Protein AF-A0A5N9B192-F1 (afdb_monomer_lite)

Sequence (265 aa):
MRIVSECTALTPTMVFISAVIAFPSSRLAKLKGILLGIVGLNIINLIRVVSLYYIGTHMPNQMEFAHIVMWQTLMILIAIGLWSLWASSKINLIIRPFLSSQIVLVLIWATIGFALWYLFANTYTLFIGRLAWEYFPNNVILSVTEHHFIIVLKNAINNSQSPPMQLLIHNFGFGLVITSAIILCTNKDSWKLRFISLCCVWLFLFFIQTGLLITAAHTYKSAMTEAKITLGFTIFIKSLHFIVTVLPIMLSALWLIAPFQRRQS

Structure (mmCIF, N/CA/C/O backbone):
data_AF-A0A5N9B192-F1
#
_entry.id   AF-A0A5N9B192-F1
#
loop_
_atom_site.group_PDB
_atom_site.id
_atom_site.type_symbol
_atom_site.label_atom_id
_atom_site.label_alt_id
_atom_site.label_comp_id
_atom_site.label_asym_id
_atom_site.label_entity_id
_atom_site.label_seq_id
_atom_site.pdbx_PDB_ins_code
_atom_site.Cartn_x
_atom_site.Cartn_y
_atom_site.Cartn_z
_atom_site.occupancy
_atom_site.B_iso_or_equiv
_atom_site.auth_seq_id
_atom_site.auth_comp_id
_atom_site.auth_asym_id
_atom_site.auth_atom_id
_atom_site.pdbx_PDB_model_num
ATOM 1 N N . MET A 1 1 ? -1.863 -14.141 -18.244 1.00 39.22 1 MET A N 1
ATOM 2 C CA . MET A 1 1 ? -2.062 -13.654 -16.862 1.00 39.22 1 MET A CA 1
ATOM 3 C C . MET A 1 1 ? -0.908 -14.145 -15.999 1.00 39.22 1 MET A C 1
ATOM 5 O O . MET A 1 1 ? -0.723 -15.350 -15.897 1.00 39.22 1 MET A O 1
ATOM 9 N N . ARG A 1 2 ? -0.082 -13.242 -15.454 1.00 38.94 2 ARG A N 1
ATOM 10 C CA . ARG A 1 2 ? 0.943 -13.593 -14.456 1.00 38.94 2 ARG A CA 1
ATOM 11 C C . ARG A 1 2 ? 0.365 -13.316 -13.070 1.00 38.94 2 ARG A C 1
ATOM 13 O O . ARG A 1 2 ? -0.104 -12.210 -12.827 1.00 38.94 2 ARG A O 1
ATOM 20 N N . ILE A 1 3 ? 0.388 -14.310 -12.186 1.00 46.62 3 ILE A N 1
ATOM 21 C CA . ILE A 1 3 ? 0.057 -14.114 -10.771 1.00 46.62 3 ILE A CA 1
ATOM 22 C C . ILE A 1 3 ? 1.292 -13.483 -10.127 1.00 46.62 3 ILE A C 1
ATOM 24 O O . ILE A 1 3 ? 2.302 -14.152 -9.916 1.00 46.62 3 ILE A O 1
ATOM 28 N N . VAL A 1 4 ? 1.239 -12.174 -9.899 1.00 52.56 4 VAL A N 1
ATOM 29 C CA . VAL A 1 4 ? 2.267 -11.437 -9.156 1.00 52.56 4 VAL A CA 1
ATOM 30 C C . VAL A 1 4 ? 2.088 -11.662 -7.653 1.00 52.56 4 VAL A C 1
ATOM 32 O O . VAL A 1 4 ? 0.987 -11.934 -7.174 1.00 52.56 4 VAL A O 1
ATOM 35 N N . SER A 1 5 ? 3.177 -11.548 -6.891 1.00 49.78 5 SER A N 1
ATOM 36 C CA . SER A 1 5 ? 3.221 -11.805 -5.441 1.00 49.78 5 SER A CA 1
ATOM 37 C C . SER A 1 5 ? 2.198 -11.002 -4.624 1.00 49.78 5 SER A C 1
ATOM 39 O O . SER A 1 5 ? 1.810 -11.423 -3.535 1.00 49.78 5 SER A O 1
ATOM 41 N N . GLU A 1 6 ? 1.706 -9.886 -5.159 1.00 50.88 6 GLU A N 1
ATOM 42 C CA . GLU A 1 6 ? 0.736 -8.988 -4.514 1.00 50.88 6 GLU A CA 1
ATOM 43 C C . GLU A 1 6 ? -0.717 -9.515 -4.521 1.00 50.88 6 GLU A C 1
ATOM 45 O O . GLU A 1 6 ? -1.611 -8.975 -3.863 1.00 50.88 6 GLU A O 1
ATOM 50 N N . CYS A 1 7 ? -0.967 -10.634 -5.206 1.00 57.12 7 CYS A N 1
ATOM 51 C CA . CYS A 1 7 ? -2.225 -11.377 -5.111 1.00 57.12 7 CYS A CA 1
ATOM 52 C C . CYS A 1 7 ? -2.284 -12.304 -3.881 1.00 57.12 7 CYS A C 1
ATOM 54 O O . CYS A 1 7 ? -3.282 -12.999 -3.684 1.00 57.12 7 CYS A O 1
ATOM 56 N N . THR A 1 8 ? -1.231 -12.353 -3.056 1.00 67.81 8 THR A N 1
ATOM 57 C CA . THR A 1 8 ? -1.216 -13.157 -1.827 1.00 67.81 8 THR A CA 1
ATOM 58 C C . THR A 1 8 ? -1.866 -12.410 -0.661 1.00 67.81 8 THR A C 1
ATOM 60 O O . THR A 1 8 ? -1.663 -11.213 -0.469 1.00 67.81 8 THR A O 1
ATOM 63 N N . ALA A 1 9 ? -2.611 -13.130 0.183 1.00 68.94 9 ALA A N 1
ATOM 64 C CA . ALA A 1 9 ? -3.211 -12.578 1.402 1.00 68.94 9 ALA A CA 1
ATOM 65 C C . ALA A 1 9 ? -2.181 -12.284 2.513 1.00 68.94 9 ALA A C 1
ATOM 67 O O . ALA A 1 9 ? -2.562 -11.984 3.645 1.00 68.94 9 ALA A O 1
ATOM 68 N N . LEU A 1 10 ? -0.881 -12.406 2.233 1.00 73.31 10 LEU A N 1
ATOM 69 C CA . LEU A 1 10 ? 0.170 -12.418 3.245 1.00 73.31 10 LEU A CA 1
ATOM 70 C C . LEU A 1 10 ? 0.269 -11.076 3.978 1.00 73.31 10 LEU A C 1
ATOM 72 O O . LEU A 1 10 ? 0.164 -11.034 5.202 1.00 73.31 10 LEU A O 1
ATOM 76 N N . THR A 1 11 ? 0.398 -9.981 3.227 1.00 69.38 11 THR A N 1
ATOM 77 C CA . THR A 1 11 ? 0.492 -8.619 3.769 1.00 69.38 11 THR A CA 1
ATOM 78 C C . THR A 1 11 ? -0.707 -8.253 4.655 1.00 69.38 11 THR A C 1
ATOM 80 O O . THR A 1 11 ? -0.483 -7.901 5.816 1.00 69.38 11 THR A O 1
ATOM 83 N N . PRO A 1 12 ? -1.978 -8.377 4.203 1.00 69.75 12 PRO A N 1
ATOM 84 C CA . PRO A 1 12 ? -3.119 -8.062 5.065 1.00 69.75 12 PRO A CA 1
ATOM 85 C C . PRO A 1 12 ? -3.210 -8.992 6.283 1.00 69.75 12 PRO A C 1
ATOM 87 O O . PRO A 1 12 ? -3.562 -8.536 7.369 1.00 69.75 12 PRO A O 1
ATOM 90 N N . THR A 1 13 ? -2.819 -10.263 6.149 1.00 79.06 13 THR A N 1
ATOM 91 C CA . THR A 1 13 ? -2.794 -11.209 7.275 1.00 79.06 13 THR A CA 1
ATOM 92 C C . THR A 1 13 ? -1.756 -10.815 8.330 1.00 79.06 13 THR A C 1
ATOM 94 O O . THR A 1 13 ? -2.060 -10.833 9.520 1.00 79.06 13 THR A O 1
ATOM 97 N N . MET A 1 14 ? -0.548 -10.398 7.934 1.00 78.94 14 MET A N 1
ATOM 98 C CA . MET A 1 14 ? 0.492 -9.940 8.871 1.00 78.94 14 MET A CA 1
ATOM 99 C C . MET A 1 14 ? 0.077 -8.684 9.643 1.00 78.94 14 MET A C 1
ATOM 101 O O . MET A 1 14 ? 0.301 -8.593 10.854 1.00 78.94 14 MET A O 1
ATOM 105 N N . VAL A 1 15 ? -0.555 -7.726 8.958 1.00 73.62 15 VAL A N 1
ATOM 106 C CA . VAL A 1 15 ? -1.084 -6.510 9.594 1.00 73.62 15 VAL A CA 1
ATOM 107 C C . VAL A 1 15 ? -2.189 -6.870 10.589 1.00 73.62 15 VAL A C 1
ATOM 109 O O . VAL A 1 15 ? -2.175 -6.393 11.723 1.00 73.62 15 VAL A O 1
ATOM 112 N N . PHE A 1 16 ? -3.099 -7.770 10.210 1.00 78.31 16 PHE A N 1
ATOM 113 C CA . PHE A 1 16 ? -4.158 -8.256 11.093 1.00 78.31 16 PHE A CA 1
ATOM 114 C C . PHE A 1 16 ? -3.599 -8.939 12.348 1.00 78.31 16 PHE A C 1
ATOM 116 O O . PHE A 1 16 ? -4.016 -8.631 13.464 1.00 78.31 16 PHE A O 1
ATOM 123 N N . ILE A 1 17 ? -2.621 -9.835 12.184 1.00 80.38 17 ILE A N 1
ATOM 124 C CA . ILE A 1 17 ? -1.967 -10.524 13.304 1.00 80.38 17 ILE A CA 1
ATOM 125 C C . ILE A 1 17 ? -1.308 -9.507 14.241 1.00 80.38 17 ILE A C 1
ATOM 127 O O . ILE A 1 17 ? -1.493 -9.590 15.455 1.00 80.38 17 ILE A O 1
ATOM 131 N N . SER A 1 18 ? -0.605 -8.513 13.692 1.00 76.12 18 SER A N 1
ATOM 132 C CA . SER A 1 18 ? -0.008 -7.425 14.478 1.00 76.12 18 SER A CA 1
ATOM 133 C C . SER A 1 18 ? -1.058 -6.676 15.305 1.00 76.12 18 SER A C 1
ATOM 135 O O . SER A 1 18 ? -0.859 -6.455 16.499 1.00 76.12 18 SER A O 1
ATOM 137 N N . ALA A 1 19 ? -2.212 -6.357 14.709 1.00 73.19 19 ALA A N 1
ATOM 138 C CA . ALA A 1 19 ? -3.315 -5.694 15.402 1.00 73.19 19 ALA A CA 1
ATOM 139 C C . ALA A 1 19 ? -3.916 -6.558 16.529 1.00 73.19 19 ALA A C 1
ATOM 141 O O . ALA A 1 19 ? -4.215 -6.049 17.610 1.00 73.19 19 ALA A O 1
ATOM 142 N N . VAL A 1 20 ? -4.063 -7.871 16.320 1.00 78.12 20 VAL A N 1
ATOM 143 C CA . VAL A 1 20 ? -4.528 -8.816 17.355 1.00 78.12 20 VAL A CA 1
ATOM 144 C C . VAL A 1 20 ? -3.526 -8.926 18.508 1.00 78.12 20 VAL A C 1
ATOM 146 O O . VAL A 1 20 ? -3.917 -8.953 19.677 1.00 78.12 20 VAL A O 1
ATOM 149 N N . ILE A 1 21 ? -2.227 -8.971 18.200 1.00 77.62 21 ILE A N 1
ATOM 150 C CA . ILE A 1 21 ? -1.163 -9.045 19.208 1.00 77.62 21 ILE A CA 1
ATOM 151 C C . ILE A 1 21 ? -1.121 -7.767 20.049 1.00 77.62 21 ILE A C 1
ATOM 153 O O . ILE A 1 21 ? -1.000 -7.869 21.273 1.00 77.62 21 ILE A O 1
ATOM 157 N N . ALA A 1 22 ? -1.258 -6.598 19.421 1.00 72.69 22 ALA A N 1
ATOM 158 C CA . ALA A 1 22 ? -1.280 -5.306 20.101 1.00 72.69 22 ALA A CA 1
ATOM 159 C C . ALA A 1 22 ? -2.515 -5.124 21.003 1.00 72.69 22 ALA A C 1
ATOM 161 O O . ALA A 1 22 ? -2.439 -4.428 22.015 1.00 72.69 22 ALA A O 1
ATOM 162 N N . PHE A 1 23 ? -3.643 -5.767 20.681 1.00 69.69 23 PHE A N 1
ATOM 163 C CA . PHE A 1 23 ? -4.874 -5.618 21.453 1.00 69.69 23 PHE A CA 1
ATOM 164 C C . PHE A 1 23 ? -4.768 -6.275 22.848 1.00 69.69 23 PHE A C 1
ATOM 166 O O . PHE A 1 23 ? -4.370 -7.447 22.956 1.00 69.69 23 PHE A O 1
ATOM 173 N N . PRO A 1 24 ? -5.131 -5.568 23.938 1.00 72.12 24 PRO A N 1
ATOM 174 C CA . PRO A 1 24 ? -5.060 -6.097 25.299 1.00 72.12 24 PRO A CA 1
ATOM 175 C C . PRO A 1 24 ? -6.160 -7.147 25.524 1.00 72.12 24 PRO A C 1
ATOM 177 O O . PRO A 1 24 ? -7.295 -6.836 25.867 1.00 72.12 24 PRO A O 1
ATOM 180 N N . SER A 1 25 ? -5.826 -8.417 25.302 1.00 80.81 25 SER A N 1
ATOM 181 C CA . SER A 1 25 ? -6.733 -9.564 25.447 1.00 80.81 25 SER A CA 1
ATOM 182 C C . SER A 1 25 ? -5.983 -10.815 25.915 1.00 80.81 25 SER A C 1
ATOM 184 O O . SER A 1 25 ? -4.748 -10.868 25.889 1.00 80.81 25 SER A O 1
ATOM 186 N N . SER A 1 26 ? -6.721 -11.837 26.359 1.00 85.06 26 SER A N 1
ATOM 187 C CA . SER A 1 26 ? -6.139 -13.102 26.822 1.00 85.06 26 SER A CA 1
ATOM 188 C C . SER A 1 26 ? -5.454 -13.870 25.681 1.00 85.06 26 SER A C 1
ATOM 190 O O . SER A 1 26 ? -5.855 -13.788 24.519 1.00 85.06 26 SER A O 1
ATOM 192 N N . ARG A 1 27 ? -4.423 -14.667 25.998 1.00 84.88 27 ARG A N 1
ATOM 193 C CA . ARG A 1 27 ? -3.648 -15.420 24.986 1.00 84.88 27 ARG A CA 1
ATOM 194 C C . ARG A 1 27 ? -4.518 -16.362 24.141 1.00 84.88 27 ARG A C 1
ATOM 196 O O . ARG A 1 27 ? -4.308 -16.470 22.938 1.00 84.88 27 ARG A O 1
ATOM 203 N N . LEU A 1 28 ? -5.527 -16.991 24.750 1.00 85.44 28 LEU A N 1
ATOM 204 C CA . LEU A 1 28 ? -6.482 -17.856 24.045 1.00 85.44 28 LEU A CA 1
ATOM 205 C C . LEU A 1 28 ? -7.398 -17.067 23.099 1.00 85.44 28 LEU A C 1
ATOM 207 O O . LEU A 1 28 ? -7.679 -17.535 21.996 1.00 85.44 28 LEU A O 1
ATOM 211 N N . ALA A 1 29 ? -7.834 -15.866 23.494 1.00 83.00 29 ALA A N 1
ATOM 212 C CA . ALA A 1 29 ? -8.600 -14.991 22.613 1.00 83.00 29 ALA A CA 1
ATOM 213 C C . ALA A 1 29 ? -7.753 -14.558 21.410 1.00 83.00 29 ALA A C 1
ATOM 215 O O . ALA A 1 29 ? -8.231 -14.645 20.280 1.00 83.00 29 ALA A O 1
ATOM 216 N N . LYS A 1 30 ? -6.482 -14.190 21.629 1.00 83.69 30 LYS A N 1
ATOM 217 C CA . LYS A 1 30 ? -5.539 -13.848 20.549 1.00 83.69 30 LYS A CA 1
ATOM 218 C C . LYS A 1 30 ? -5.352 -14.993 19.562 1.00 83.69 30 LYS A C 1
ATOM 220 O O . LYS A 1 30 ? -5.427 -14.760 18.363 1.00 83.69 30 LYS A O 1
ATOM 225 N N . LEU A 1 31 ? -5.173 -16.226 20.044 1.00 90.00 31 LEU A N 1
ATOM 226 C CA . LEU A 1 31 ? -5.005 -17.386 19.164 1.00 90.00 31 LEU A CA 1
ATOM 227 C C . LEU A 1 31 ? -6.245 -17.622 18.289 1.00 90.00 31 LEU A C 1
ATOM 229 O O . LEU A 1 31 ? -6.113 -17.811 17.083 1.00 90.00 31 LEU A O 1
ATOM 233 N N . LYS A 1 32 ? -7.449 -17.533 18.872 1.00 88.19 32 LYS A N 1
ATOM 234 C CA . LYS A 1 32 ? -8.710 -17.620 18.115 1.00 88.19 32 LYS A CA 1
ATOM 235 C C . LYS A 1 32 ? -8.838 -16.497 17.082 1.00 88.19 32 LYS A C 1
ATOM 237 O O . LYS A 1 32 ? -9.271 -16.757 15.965 1.00 88.19 32 LYS A O 1
ATOM 242 N N . GLY A 1 33 ? -8.432 -15.278 17.437 1.00 86.50 33 GLY A N 1
ATOM 243 C CA . GLY A 1 33 ? -8.442 -14.126 16.533 1.00 86.50 33 GLY A CA 1
ATOM 244 C C . GLY A 1 33 ? -7.487 -14.290 15.365 1.00 86.50 33 GLY A C 1
ATOM 245 O O . GLY A 1 33 ? -7.885 -14.100 14.223 1.00 86.50 33 GLY A O 1
ATOM 246 N N . ILE A 1 34 ? -6.253 -14.716 15.636 1.00 90.50 34 ILE A N 1
ATOM 247 C CA . ILE A 1 34 ? -5.254 -15.014 14.605 1.00 90.50 34 ILE A CA 1
ATOM 248 C C . ILE A 1 34 ? -5.779 -16.090 13.652 1.00 90.50 34 ILE A C 1
ATOM 250 O O . ILE A 1 34 ? -5.724 -15.898 12.440 1.00 90.50 34 ILE A O 1
ATOM 254 N N . LEU A 1 35 ? -6.336 -17.186 14.180 1.00 92.25 35 LEU A N 1
ATOM 255 C CA . LEU A 1 35 ? -6.873 -18.268 13.355 1.00 92.25 35 LEU A CA 1
ATOM 256 C C . LEU A 1 35 ? -8.030 -17.780 12.466 1.00 92.25 35 LEU A C 1
ATOM 258 O O . LEU A 1 35 ? -8.042 -18.047 11.266 1.00 92.25 35 LEU A O 1
ATOM 262 N N . LEU A 1 36 ? -8.963 -17.014 13.042 1.00 89.88 36 LEU A N 1
ATOM 263 C CA . LEU A 1 36 ? -10.087 -16.418 12.318 1.00 89.88 36 LEU A CA 1
ATOM 264 C C . LEU A 1 36 ? -9.609 -15.467 11.214 1.00 89.88 36 LEU A C 1
ATOM 266 O O . LEU A 1 36 ? -10.107 -15.533 10.094 1.00 89.88 36 LEU A O 1
ATOM 270 N N . GLY A 1 37 ? -8.635 -14.608 11.518 1.00 87.44 37 GLY A N 1
ATOM 271 C CA . GLY A 1 37 ? -8.058 -13.664 10.567 1.00 87.44 37 GLY A CA 1
ATOM 272 C C . GLY A 1 37 ? -7.363 -14.363 9.405 1.00 87.44 37 GLY A C 1
ATOM 273 O O . GLY A 1 37 ? -7.636 -14.037 8.255 1.00 87.44 37 GLY A O 1
ATOM 274 N N . ILE A 1 38 ? -6.518 -15.361 9.691 1.00 89.44 38 ILE A N 1
ATOM 275 C CA . ILE A 1 38 ? -5.823 -16.145 8.661 1.00 89.44 38 ILE A CA 1
ATOM 276 C C . ILE A 1 38 ? -6.839 -16.812 7.734 1.00 89.44 38 ILE A C 1
ATOM 278 O O . ILE A 1 38 ? -6.759 -16.642 6.520 1.00 89.44 38 ILE A O 1
ATOM 282 N N . VAL A 1 39 ? -7.807 -17.547 8.284 1.00 92.56 39 VAL A N 1
ATOM 283 C CA . VAL A 1 39 ? -8.786 -18.282 7.472 1.00 92.56 39 VAL A CA 1
ATOM 284 C C . VAL A 1 39 ? -9.684 -17.315 6.697 1.00 92.56 39 VAL A C 1
ATOM 286 O O . VAL A 1 39 ? -9.808 -17.433 5.479 1.00 92.56 39 VAL A O 1
ATOM 289 N N . GLY A 1 40 ? -10.257 -16.319 7.375 1.00 91.25 40 GLY A N 1
ATOM 290 C CA . GLY A 1 40 ? -11.176 -15.357 6.771 1.00 91.25 40 GLY A CA 1
ATOM 291 C C . GLY A 1 40 ? -10.530 -14.546 5.649 1.00 91.25 40 GLY A C 1
ATOM 292 O O . GLY A 1 40 ? -11.077 -14.472 4.550 1.00 91.25 40 GLY A O 1
ATOM 293 N N . LEU A 1 41 ? -9.337 -13.989 5.878 1.00 88.88 41 LEU A N 1
ATOM 294 C CA . LEU A 1 41 ? -8.647 -13.185 4.866 1.00 88.88 41 LEU A CA 1
ATOM 295 C C . LEU A 1 41 ? -8.184 -14.020 3.670 1.00 88.88 41 LEU A C 1
ATOM 297 O O . LEU A 1 41 ? -8.225 -13.524 2.546 1.00 88.88 41 LEU A O 1
ATOM 301 N N . ASN A 1 42 ? -7.789 -15.283 3.869 1.00 88.88 42 ASN A N 1
ATOM 302 C CA . ASN A 1 42 ? -7.437 -16.161 2.750 1.00 88.88 42 ASN A CA 1
ATOM 303 C C . ASN A 1 42 ? -8.659 -16.534 1.899 1.00 88.88 42 ASN A C 1
ATOM 305 O O . ASN A 1 42 ? -8.551 -16.534 0.674 1.00 88.88 42 ASN A O 1
ATOM 309 N N . ILE A 1 43 ? -9.822 -16.780 2.514 1.00 92.56 43 ILE A N 1
ATOM 310 C CA . ILE A 1 43 ? -11.074 -17.027 1.778 1.00 92.56 43 ILE A CA 1
ATOM 311 C C . ILE A 1 43 ? -11.444 -15.807 0.931 1.00 92.56 43 ILE A C 1
ATOM 313 O O . ILE A 1 43 ? -11.703 -15.933 -0.263 1.00 92.56 43 ILE A O 1
ATOM 317 N N . ILE A 1 44 ? -11.415 -14.609 1.515 1.00 92.19 44 ILE A N 1
ATOM 318 C CA . ILE A 1 44 ? -11.722 -13.380 0.773 1.00 92.19 44 ILE A CA 1
ATOM 319 C C . ILE A 1 44 ? -10.688 -13.130 -0.328 1.00 92.19 44 ILE A C 1
ATOM 321 O O . ILE A 1 44 ? -11.051 -12.727 -1.432 1.00 92.19 44 ILE A O 1
ATOM 325 N N . ASN A 1 45 ? -9.411 -13.424 -0.080 1.00 90.12 45 ASN A N 1
ATOM 326 C CA . ASN A 1 45 ? -8.388 -13.328 -1.114 1.00 90.12 45 ASN A CA 1
ATOM 327 C C . ASN A 1 45 ? -8.630 -14.313 -2.268 1.00 90.12 45 ASN A C 1
ATOM 329 O O . ASN A 1 45 ? -8.383 -13.963 -3.418 1.00 90.12 45 ASN A O 1
ATOM 333 N N . LEU A 1 46 ? -9.151 -15.513 -1.996 1.00 89.06 46 LEU A N 1
ATOM 334 C CA . LEU A 1 46 ? -9.549 -16.444 -3.051 1.00 89.06 46 LEU A CA 1
ATOM 335 C C . LEU A 1 46 ? -10.670 -15.848 -3.915 1.00 89.06 46 LEU A C 1
ATOM 337 O O . LEU A 1 46 ? -10.560 -15.850 -5.140 1.00 89.06 46 LEU A O 1
ATOM 341 N N . ILE A 1 47 ? -11.697 -15.259 -3.290 1.00 92.00 47 ILE A N 1
ATOM 342 C CA . ILE A 1 47 ? -12.783 -14.563 -4.004 1.00 92.00 47 ILE A CA 1
ATOM 343 C C . ILE A 1 47 ? -12.223 -13.412 -4.846 1.00 92.00 47 ILE A C 1
ATOM 345 O O . ILE A 1 47 ? -12.587 -13.270 -6.014 1.00 92.00 47 ILE A O 1
ATOM 349 N N . ARG A 1 48 ? -11.299 -12.622 -4.286 1.00 88.50 48 ARG A N 1
ATOM 350 C CA . ARG A 1 48 ? -10.598 -11.543 -4.993 1.00 88.50 48 ARG A CA 1
ATOM 351 C C . ARG A 1 48 ? -9.896 -12.058 -6.243 1.00 88.50 48 ARG A C 1
ATOM 353 O O . ARG A 1 48 ? -10.091 -11.495 -7.314 1.00 88.50 48 ARG A O 1
ATOM 360 N N . VAL A 1 49 ? -9.100 -13.120 -6.126 1.00 87.56 49 VAL A N 1
ATOM 361 C CA . VAL A 1 49 ? -8.342 -13.681 -7.254 1.00 87.56 49 VAL A CA 1
ATOM 362 C C . VAL A 1 49 ? -9.278 -14.191 -8.350 1.00 87.56 49 VAL A C 1
ATOM 364 O O . VAL A 1 49 ? -9.069 -13.865 -9.516 1.00 87.56 49 VAL A O 1
ATOM 367 N N . VAL A 1 50 ? -10.337 -14.924 -7.992 1.00 89.50 50 VAL A N 1
ATOM 368 C CA . VAL A 1 50 ? -11.336 -15.413 -8.960 1.00 89.50 50 VAL A CA 1
ATOM 369 C C . VAL A 1 50 ? -12.066 -14.250 -9.640 1.00 89.50 50 VAL A C 1
ATOM 371 O O . VAL A 1 50 ? -12.247 -14.250 -10.856 1.00 89.50 50 VAL A O 1
ATOM 374 N N . SER A 1 51 ? -12.432 -13.218 -8.880 1.00 88.25 51 SER A N 1
ATOM 375 C CA . SER A 1 51 ? -13.105 -12.031 -9.419 1.00 88.25 51 SER A CA 1
ATOM 376 C C . SER A 1 51 ? -12.202 -11.260 -10.380 1.00 88.25 51 SER A C 1
ATOM 378 O O . SER A 1 51 ? -12.626 -10.884 -11.469 1.00 88.25 51 SER A O 1
ATOM 380 N N . LEU A 1 52 ? -10.933 -11.061 -10.015 1.00 85.81 52 LEU A N 1
ATOM 381 C CA . LEU A 1 52 ? -9.947 -10.401 -10.873 1.00 85.81 52 LEU A CA 1
ATOM 382 C C . LEU A 1 52 ? -9.621 -11.216 -12.122 1.00 85.81 52 LEU A C 1
ATOM 384 O O . LEU A 1 52 ? -9.364 -10.626 -13.166 1.00 85.81 52 LEU A O 1
ATOM 388 N N . TYR A 1 53 ? -9.672 -12.547 -12.046 1.00 85.56 53 TYR A N 1
ATOM 389 C CA . TYR A 1 53 ? -9.566 -13.410 -13.220 1.00 85.56 53 TYR A CA 1
ATOM 390 C C . TYR A 1 53 ? -10.722 -13.173 -14.204 1.00 85.56 53 TYR A C 1
ATOM 392 O O . TYR A 1 53 ? -10.491 -12.989 -15.401 1.00 85.56 53 TYR A O 1
ATOM 400 N N . TYR A 1 54 ? -11.960 -13.095 -13.712 1.00 87.44 54 TYR A N 1
ATOM 401 C CA . TYR A 1 54 ? -13.119 -12.788 -14.556 1.00 87.44 54 TYR A CA 1
ATOM 402 C C . TYR A 1 54 ? -13.052 -11.382 -15.164 1.00 87.44 54 TYR A C 1
ATOM 404 O O . TYR A 1 54 ? -13.271 -11.214 -16.363 1.00 87.44 54 TYR A O 1
ATOM 412 N N . ILE A 1 55 ? -12.687 -10.376 -14.365 1.00 84.94 55 ILE A N 1
ATOM 413 C CA . ILE A 1 55 ? -12.547 -8.996 -14.847 1.00 84.94 55 ILE A CA 1
ATOM 414 C C . ILE A 1 55 ? -11.410 -8.901 -15.870 1.00 84.94 55 ILE A C 1
ATOM 416 O O . ILE A 1 55 ? -11.596 -8.320 -16.930 1.00 84.94 55 ILE A O 1
ATOM 420 N N . GLY A 1 56 ? -10.260 -9.525 -15.610 1.00 83.62 56 GLY A N 1
ATOM 421 C CA . GLY A 1 56 ? -9.114 -9.503 -16.520 1.00 83.62 56 GLY A CA 1
ATOM 422 C C . GLY A 1 56 ? -9.369 -10.187 -17.867 1.00 83.62 56 GLY A C 1
ATOM 423 O O . GLY A 1 56 ? -8.719 -9.842 -18.849 1.00 83.62 56 GLY A O 1
ATOM 424 N N . THR A 1 57 ? -10.314 -11.130 -17.934 1.00 84.38 57 THR A N 1
ATOM 425 C CA . THR A 1 57 ? -10.685 -11.820 -19.182 1.00 84.38 57 THR A CA 1
ATOM 426 C C . THR A 1 57 ? -11.762 -11.086 -19.981 1.00 84.38 57 THR A C 1
ATOM 428 O O . THR A 1 57 ? -11.693 -11.084 -21.205 1.00 84.38 57 THR A O 1
ATOM 431 N N . HIS A 1 58 ? -12.732 -10.444 -19.320 1.00 87.31 58 HIS A N 1
ATOM 432 C CA . HIS A 1 58 ? -13.875 -9.804 -19.992 1.00 87.31 58 HIS A CA 1
ATOM 433 C C . HIS A 1 58 ? -13.726 -8.283 -20.147 1.00 87.31 58 HIS A C 1
ATOM 435 O O . HIS A 1 58 ? -14.257 -7.701 -21.089 1.00 87.31 58 HIS A O 1
ATOM 441 N N . MET A 1 59 ? -13.023 -7.625 -19.223 1.00 81.38 59 MET A N 1
ATOM 442 C CA . MET A 1 59 ? -12.832 -6.171 -19.168 1.00 81.38 59 MET A CA 1
ATOM 443 C C . MET A 1 59 ? -11.391 -5.835 -18.739 1.00 81.38 59 MET A C 1
ATOM 445 O O . MET A 1 59 ? -11.179 -5.277 -17.656 1.00 81.38 59 MET A O 1
ATOM 449 N N . PRO A 1 60 ? -10.378 -6.149 -19.572 1.00 77.19 60 PRO A N 1
ATOM 450 C CA . PRO A 1 60 ? -8.967 -5.991 -19.207 1.00 77.19 60 PRO A CA 1
ATOM 451 C C . PRO A 1 60 ? -8.620 -4.551 -18.804 1.00 77.19 60 PRO A C 1
ATOM 453 O O . PRO A 1 60 ? -7.897 -4.349 -17.832 1.00 77.19 60 PRO A O 1
ATOM 456 N N . ASN A 1 61 ? -9.232 -3.554 -19.452 1.00 75.88 61 ASN A N 1
ATOM 457 C CA . ASN A 1 61 ? -9.026 -2.131 -19.153 1.00 75.88 61 ASN A CA 1
ATOM 458 C C . ASN A 1 61 ? -9.474 -1.731 -17.732 1.00 75.88 61 ASN A C 1
ATOM 460 O O . ASN A 1 61 ? -9.038 -0.709 -17.216 1.00 75.88 61 ASN A O 1
ATOM 464 N N . GLN A 1 62 ? -10.351 -2.510 -17.088 1.00 76.50 62 GLN A N 1
ATOM 465 C CA . GLN A 1 62 ? -10.833 -2.245 -15.725 1.00 76.50 62 GLN A CA 1
ATOM 466 C C . GLN A 1 62 ? -10.130 -3.089 -14.659 1.00 76.50 62 GLN A C 1
ATOM 468 O O . GLN A 1 62 ? -10.339 -2.865 -13.465 1.00 76.50 62 GLN A O 1
ATOM 473 N N . MET A 1 63 ? -9.298 -4.055 -15.063 1.00 74.69 63 MET A N 1
ATOM 474 C CA . MET A 1 63 ? -8.631 -4.983 -14.147 1.00 74.69 63 MET A CA 1
ATOM 475 C C . MET A 1 63 ? -7.838 -4.238 -13.075 1.00 74.69 63 MET A C 1
ATOM 477 O O . MET A 1 63 ? -7.883 -4.604 -11.902 1.00 74.69 63 MET A O 1
ATOM 481 N N . GLU A 1 64 ? -7.142 -3.176 -13.463 1.00 70.50 64 GLU A N 1
ATOM 482 C CA . GLU A 1 64 ? -6.309 -2.415 -12.546 1.00 70.50 64 GLU A CA 1
ATOM 483 C C . GLU A 1 64 ? -7.118 -1.609 -11.532 1.00 70.50 64 GLU A C 1
ATOM 485 O O . GLU A 1 64 ? -6.847 -1.674 -10.331 1.00 70.50 64 GLU A O 1
ATOM 490 N N . PHE A 1 65 ? -8.158 -0.914 -11.991 1.00 70.69 65 PHE A N 1
ATOM 491 C CA . PHE A 1 65 ? -9.079 -0.212 -11.104 1.00 70.69 65 PHE A CA 1
ATOM 492 C C . PHE A 1 65 ? -9.729 -1.184 -10.108 1.00 70.69 65 PHE A C 1
ATOM 494 O O . PHE A 1 65 ? -9.746 -0.939 -8.898 1.00 70.69 65 PHE A O 1
ATOM 501 N N . ALA A 1 66 ? -10.201 -2.332 -10.600 1.00 75.94 66 ALA A N 1
ATOM 502 C CA . ALA A 1 66 ? -10.780 -3.372 -9.764 1.00 75.94 66 ALA A CA 1
ATOM 503 C C . ALA A 1 66 ? -9.770 -3.914 -8.744 1.00 75.94 66 ALA A C 1
ATOM 505 O O . ALA A 1 66 ? -10.118 -4.134 -7.586 1.00 75.94 66 ALA A O 1
ATOM 506 N N . HIS A 1 67 ? -8.520 -4.121 -9.154 1.00 75.56 67 HIS A N 1
ATOM 507 C CA . HIS A 1 67 ? -7.465 -4.657 -8.304 1.00 75.56 67 HIS A CA 1
ATOM 508 C C . HIS A 1 67 ? -7.033 -3.677 -7.208 1.00 75.56 67 HIS A C 1
ATOM 510 O O . HIS A 1 67 ? -7.023 -4.047 -6.032 1.00 75.56 67 HIS A O 1
ATOM 516 N N . ILE A 1 68 ? -6.693 -2.445 -7.589 1.00 68.94 68 ILE A N 1
ATOM 517 C CA . ILE A 1 68 ? -6.016 -1.477 -6.719 1.00 68.94 68 ILE A CA 1
ATOM 518 C C . ILE A 1 68 ? -7.005 -0.604 -5.957 1.00 68.94 68 ILE A C 1
ATOM 520 O O . ILE A 1 68 ? -6.739 -0.254 -4.816 1.00 68.94 68 ILE A O 1
ATOM 524 N N . VAL A 1 69 ? -8.136 -0.228 -6.553 1.00 67.62 69 VAL A N 1
ATOM 525 C CA . VAL A 1 69 ? -9.087 0.679 -5.895 1.00 67.62 69 VAL A CA 1
ATOM 526 C C . VAL A 1 69 ? -10.157 -0.131 -5.181 1.00 67.62 69 VAL A C 1
ATOM 528 O O . VAL A 1 69 ? -10.305 -0.037 -3.964 1.00 67.62 69 VAL A O 1
ATOM 531 N N . MET A 1 70 ? -10.877 -0.976 -5.917 1.00 77.94 70 MET A N 1
ATOM 532 C CA . MET A 1 70 ? -12.033 -1.689 -5.376 1.00 77.94 70 MET A CA 1
ATOM 533 C C . MET A 1 70 ? -11.616 -2.782 -4.385 1.00 77.94 70 MET A C 1
ATOM 535 O O . MET A 1 70 ? -11.997 -2.739 -3.215 1.00 77.94 70 MET A O 1
ATOM 539 N N . TRP A 1 71 ? -10.802 -3.747 -4.825 1.00 82.06 71 TRP A N 1
ATOM 540 C CA . TRP A 1 71 ? -10.421 -4.889 -3.993 1.00 82.06 71 TRP A CA 1
ATOM 541 C C . TRP A 1 71 ? -9.490 -4.515 -2.845 1.00 82.06 71 TRP A C 1
ATOM 543 O O . TRP A 1 71 ? -9.641 -5.073 -1.761 1.00 82.06 71 TRP A O 1
ATOM 553 N N . GLN A 1 72 ? -8.575 -3.562 -3.033 1.00 71.50 72 GLN A N 1
ATOM 554 C CA . GLN A 1 72 ? -7.730 -3.078 -1.939 1.00 71.50 72 GLN A CA 1
ATOM 555 C C . GLN A 1 72 ? -8.565 -2.414 -0.837 1.00 71.50 72 GLN A C 1
ATOM 557 O O . GLN A 1 72 ? -8.394 -2.735 0.339 1.00 71.50 72 GLN A O 1
ATOM 562 N N . THR A 1 73 ? -9.508 -1.537 -1.206 1.00 70.19 73 THR A N 1
ATOM 563 C CA . THR A 1 73 ? -10.410 -0.887 -0.242 1.00 70.19 73 THR A CA 1
ATOM 564 C C . THR A 1 73 ? -11.270 -1.926 0.471 1.00 70.19 73 THR A C 1
ATOM 566 O O . THR A 1 73 ? -11.353 -1.928 1.699 1.00 70.19 73 THR A O 1
ATOM 569 N N . LEU A 1 74 ? -11.847 -2.870 -0.279 1.00 78.62 74 LEU A N 1
ATOM 570 C CA . LEU A 1 74 ? -12.683 -3.926 0.281 1.00 78.62 74 LEU A CA 1
ATOM 571 C C . LEU A 1 74 ? -11.901 -4.832 1.244 1.00 78.62 74 LEU A C 1
ATOM 573 O O . LEU A 1 74 ? -12.396 -5.137 2.325 1.00 78.62 74 LEU A O 1
ATOM 577 N N . MET A 1 75 ? -10.663 -5.207 0.906 1.00 79.50 75 MET A N 1
ATOM 578 C CA . MET A 1 75 ? -9.789 -5.996 1.783 1.00 79.50 75 MET A CA 1
ATOM 579 C C . MET A 1 75 ? -9.488 -5.276 3.099 1.00 79.50 75 MET A C 1
ATOM 581 O O . MET A 1 75 ? -9.530 -5.906 4.155 1.00 79.50 75 MET A O 1
ATOM 585 N N . ILE A 1 76 ? -9.220 -3.966 3.059 1.00 74.00 76 ILE A N 1
ATOM 586 C CA . ILE A 1 76 ? -8.997 -3.159 4.268 1.00 74.00 76 ILE A CA 1
ATOM 587 C C . ILE A 1 76 ? -10.261 -3.143 5.136 1.00 74.00 76 ILE A C 1
ATOM 589 O O . ILE A 1 76 ? -10.188 -3.422 6.333 1.00 74.00 76 ILE A O 1
ATOM 593 N N . LEU A 1 77 ? -11.425 -2.870 4.538 1.00 75.00 77 LEU A N 1
ATOM 594 C CA . LEU A 1 77 ? -12.703 -2.837 5.254 1.00 75.00 77 LEU A CA 1
ATOM 595 C C . LEU A 1 77 ? -13.042 -4.193 5.884 1.00 75.00 77 LEU A C 1
ATOM 597 O O . LEU A 1 77 ? -13.453 -4.248 7.041 1.00 75.00 77 LEU A O 1
ATOM 601 N N . ILE A 1 78 ? -12.818 -5.286 5.156 1.00 82.56 78 ILE A N 1
ATOM 602 C CA . ILE A 1 78 ? -13.023 -6.650 5.648 1.00 82.56 78 ILE A CA 1
ATOM 603 C C . ILE A 1 78 ? -12.062 -6.974 6.790 1.00 82.56 78 ILE A C 1
ATOM 605 O O . ILE A 1 78 ? -12.493 -7.536 7.792 1.00 82.56 78 ILE A O 1
ATOM 609 N N . ALA A 1 79 ? -10.780 -6.617 6.680 1.00 80.38 79 ALA A N 1
ATOM 610 C CA . ALA A 1 79 ? -9.805 -6.858 7.741 1.00 80.38 79 ALA A CA 1
ATOM 611 C C . ALA A 1 79 ? -10.186 -6.119 9.032 1.00 80.38 79 ALA A C 1
ATOM 613 O O . ALA A 1 79 ? -10.174 -6.716 10.109 1.00 80.38 79 ALA A O 1
ATOM 614 N N . ILE A 1 80 ? -10.594 -4.851 8.921 1.00 73.38 80 ILE A N 1
ATOM 615 C CA . ILE A 1 80 ? -11.099 -4.066 10.054 1.00 73.38 80 ILE A CA 1
ATOM 616 C C . ILE A 1 80 ? -12.386 -4.688 10.612 1.00 73.38 80 ILE A C 1
ATOM 618 O O . ILE A 1 80 ? -12.532 -4.811 11.827 1.00 73.38 80 ILE A O 1
ATOM 622 N N . GLY A 1 81 ? -13.300 -5.123 9.741 1.00 78.56 81 GLY A N 1
ATOM 623 C CA . GLY A 1 81 ? -14.542 -5.795 10.119 1.00 78.56 81 GLY A CA 1
ATOM 624 C C . GLY A 1 81 ? -14.295 -7.087 10.896 1.00 78.56 81 GLY A C 1
ATOM 625 O O . GLY A 1 81 ? -14.813 -7.245 11.996 1.00 78.56 81 GLY A O 1
ATOM 626 N N . LEU A 1 82 ? -13.448 -7.980 10.380 1.00 83.31 82 LEU A N 1
ATOM 627 C CA . LEU A 1 82 ? -13.048 -9.223 11.049 1.00 83.31 82 LEU A CA 1
ATOM 628 C C . LEU A 1 82 ? -12.376 -8.957 12.396 1.00 83.31 82 LEU A C 1
ATOM 630 O O . LEU A 1 82 ? -12.656 -9.650 13.373 1.00 83.31 82 LEU A O 1
ATOM 634 N N . TRP A 1 83 ? -11.513 -7.941 12.465 1.00 79.38 83 TRP A N 1
ATOM 635 C CA . TRP A 1 83 ? -10.831 -7.580 13.702 1.00 79.38 83 TRP A CA 1
ATOM 636 C C . TRP A 1 83 ? -11.834 -7.060 14.735 1.00 79.38 83 TRP A C 1
ATOM 638 O O . TRP A 1 83 ? -11.799 -7.477 15.887 1.00 79.38 83 TRP A O 1
ATOM 648 N N . SER A 1 84 ? -12.780 -6.223 14.304 1.00 72.00 84 SER A N 1
ATOM 649 C CA . SER A 1 84 ? -13.870 -5.693 15.127 1.00 72.00 84 SER A CA 1
ATOM 650 C C . SER A 1 84 ? -14.793 -6.799 15.655 1.00 72.00 84 SER A C 1
ATOM 652 O O . SER A 1 84 ? -15.076 -6.847 16.852 1.00 72.00 84 SER A O 1
ATOM 654 N N . LEU A 1 85 ? -15.197 -7.739 14.792 1.00 80.00 85 LEU A N 1
ATOM 655 C CA . LEU A 1 85 ? -16.003 -8.912 15.153 1.00 80.00 85 LEU A CA 1
ATOM 656 C C . LEU A 1 85 ? -15.322 -9.785 16.205 1.00 80.00 85 LEU A C 1
ATOM 658 O O . LEU A 1 85 ? -15.969 -10.307 17.110 1.00 80.00 85 LEU A O 1
ATOM 662 N N . TRP A 1 86 ? -14.009 -9.960 16.075 1.00 84.06 86 TRP A N 1
ATOM 663 C CA . TRP A 1 86 ? -13.230 -10.694 17.057 1.00 84.06 86 TRP A CA 1
ATOM 664 C C . TRP A 1 86 ? -13.062 -9.906 18.367 1.00 84.06 86 TRP A C 1
ATOM 666 O O . TRP A 1 86 ? -13.182 -10.487 19.446 1.00 84.06 86 TRP A O 1
ATOM 676 N N . ALA A 1 87 ? -12.809 -8.596 18.284 1.00 74.56 87 ALA A N 1
ATOM 677 C CA . ALA A 1 87 ? -12.549 -7.734 19.436 1.00 74.56 87 ALA A CA 1
ATOM 678 C C . ALA A 1 87 ? -13.797 -7.486 20.303 1.00 74.56 87 ALA A C 1
ATOM 680 O O . ALA A 1 87 ? -13.670 -7.318 21.516 1.00 74.56 87 ALA A O 1
ATOM 681 N N . SER A 1 88 ? -15.004 -7.502 19.725 1.00 68.44 88 SER A N 1
ATOM 682 C CA . SER A 1 88 ? -16.260 -7.522 20.484 1.00 68.44 88 SER A CA 1
ATOM 683 C C . SER A 1 88 ? -17.211 -8.567 19.943 1.00 68.44 88 SER A C 1
ATOM 685 O O . SER A 1 88 ? -17.675 -8.492 18.810 1.00 68.44 88 SER A O 1
ATOM 687 N N . SER A 1 89 ? -17.649 -9.455 20.832 1.00 58.69 89 SER A N 1
ATOM 688 C CA . SER A 1 89 ? -18.762 -10.368 20.569 1.00 58.69 89 SER A CA 1
ATOM 689 C C . SER A 1 89 ? -20.095 -9.642 20.306 1.00 58.69 89 SER A C 1
ATOM 691 O O . SER A 1 89 ? -21.057 -10.277 19.884 1.00 58.69 89 SER A O 1
ATOM 693 N N . LYS A 1 90 ? -20.183 -8.322 20.554 1.00 59.16 90 LYS A N 1
ATOM 694 C CA . LYS A 1 90 ? -21.356 -7.479 20.270 1.00 59.16 90 LYS A CA 1
ATOM 695 C C . LYS A 1 90 ? -21.036 -6.409 19.222 1.00 59.16 90 LYS A C 1
ATOM 697 O O . LYS A 1 90 ? -20.451 -5.368 19.527 1.00 59.16 90 LYS A O 1
ATOM 702 N N . ILE A 1 91 ? -21.525 -6.650 18.010 1.00 55.16 91 ILE A N 1
ATOM 703 C CA . ILE A 1 91 ? -21.349 -5.828 16.802 1.00 55.16 91 ILE A CA 1
ATOM 704 C C . ILE A 1 91 ? -21.814 -4.369 16.999 1.00 55.16 91 ILE A C 1
ATOM 706 O O . ILE A 1 91 ? -21.082 -3.429 16.701 1.00 55.16 91 ILE A O 1
ATOM 710 N N . ASN A 1 92 ? -22.986 -4.154 17.607 1.00 53.97 92 ASN A N 1
ATOM 711 C CA . ASN A 1 92 ? -23.606 -2.824 17.712 1.00 53.97 92 ASN A CA 1
ATOM 712 C C . ASN A 1 92 ? -22.889 -1.875 18.687 1.00 53.97 92 ASN A C 1
ATOM 714 O O . ASN A 1 92 ? -22.948 -0.658 18.515 1.00 53.97 92 ASN A O 1
ATOM 718 N N . LEU A 1 93 ? -22.198 -2.422 19.693 1.00 53.69 93 LEU A N 1
ATOM 719 C CA . LEU A 1 93 ? -21.439 -1.645 20.680 1.00 53.69 93 LEU A CA 1
ATOM 720 C C . LEU A 1 93 ? -20.120 -1.101 20.113 1.00 53.69 93 LEU A C 1
ATOM 722 O O . LEU A 1 93 ? -19.630 -0.095 20.615 1.00 53.69 93 LEU A O 1
ATOM 726 N N . ILE A 1 94 ? -19.585 -1.711 19.046 1.00 51.56 94 ILE A N 1
ATOM 727 C CA . ILE A 1 94 ? -18.416 -1.189 18.322 1.00 51.56 94 ILE A CA 1
ATOM 728 C C . ILE A 1 94 ? -18.824 -0.329 17.123 1.00 51.56 94 ILE A C 1
ATOM 730 O O . ILE A 1 94 ? -18.216 0.714 16.898 1.00 51.56 94 ILE A O 1
ATOM 734 N N . ILE A 1 95 ? -19.844 -0.728 16.353 1.00 54.09 95 ILE A N 1
ATOM 735 C CA . ILE A 1 95 ? -20.205 -0.035 15.104 1.00 54.09 95 ILE A CA 1
ATOM 736 C C . ILE A 1 95 ? -20.558 1.435 15.353 1.00 54.09 95 ILE A C 1
ATOM 738 O O . ILE A 1 95 ? -20.120 2.286 14.587 1.00 54.09 95 ILE A O 1
ATOM 742 N N . ARG A 1 96 ? -21.289 1.763 16.429 1.00 53.59 96 ARG A N 1
ATOM 743 C CA . ARG A 1 96 ? -21.643 3.159 16.758 1.00 53.59 96 ARG A CA 1
ATOM 744 C C . ARG A 1 96 ? -20.422 4.066 16.990 1.00 53.59 96 ARG A C 1
ATOM 746 O O . ARG A 1 96 ? -20.325 5.079 16.300 1.00 53.59 96 ARG A O 1
ATOM 753 N N . PRO A 1 97 ? -19.487 3.753 17.908 1.00 55.28 97 PRO A N 1
ATOM 754 C CA . PRO A 1 97 ? -18.283 4.562 18.078 1.00 55.28 97 PRO A CA 1
ATOM 755 C C . PRO A 1 97 ? -17.358 4.501 16.859 1.00 55.28 97 PRO A C 1
ATOM 757 O O . PRO A 1 97 ? -16.752 5.513 16.538 1.00 55.28 97 PRO A O 1
ATOM 760 N N . PHE A 1 98 ? -17.289 3.376 16.136 1.00 52.94 98 PHE A N 1
ATOM 761 C CA . PHE A 1 98 ? -16.492 3.258 14.912 1.00 52.94 98 PHE A CA 1
ATOM 762 C C . PHE A 1 98 ? -16.998 4.187 13.795 1.00 52.94 98 PHE A C 1
ATOM 764 O O . PHE A 1 98 ? -16.209 4.982 13.287 1.00 52.94 98 PHE A O 1
ATOM 771 N N . LEU A 1 99 ? -18.305 4.179 13.483 1.00 54.75 99 LEU A N 1
ATOM 772 C CA . LEU A 1 99 ? -18.927 5.116 12.529 1.00 54.75 99 LEU A CA 1
ATOM 773 C C . LEU A 1 99 ? -18.810 6.581 12.966 1.00 54.75 99 LEU A C 1
ATOM 775 O O . LEU A 1 99 ? -18.738 7.468 12.123 1.00 54.75 99 LEU A O 1
ATOM 779 N N . SER A 1 100 ? -18.771 6.825 14.275 1.00 53.56 100 SER A N 1
ATOM 780 C CA . SER A 1 100 ? -18.606 8.154 14.865 1.00 53.56 100 SER A CA 1
ATOM 781 C C . SER A 1 100 ? -17.135 8.582 15.035 1.00 53.56 100 SER A C 1
ATOM 783 O O . SER A 1 100 ? -16.884 9.675 15.546 1.00 53.56 100 SER A O 1
ATOM 785 N N . SER A 1 101 ? -16.157 7.744 14.667 1.00 58.91 101 SER A N 1
ATOM 786 C CA . SER A 1 101 ? -14.730 7.975 14.941 1.00 58.91 101 SER A CA 1
ATOM 787 C C . SER A 1 101 ? -13.977 8.615 13.772 1.00 58.91 101 SER A C 1
ATOM 789 O O . SER A 1 101 ? -14.356 8.491 12.607 1.00 58.91 101 SER A O 1
ATOM 791 N N . GLN A 1 102 ? -12.827 9.223 14.084 1.00 62.66 102 GLN A N 1
ATOM 792 C CA . GLN A 1 102 ? -11.862 9.746 13.106 1.00 62.66 102 GLN A CA 1
ATOM 793 C C . GLN A 1 102 ? -11.436 8.706 12.051 1.00 62.66 102 GLN A C 1
ATOM 795 O O . GLN A 1 102 ? -11.069 9.078 10.944 1.00 62.66 102 GLN A O 1
ATOM 800 N N . ILE A 1 103 ? -11.546 7.405 12.342 1.00 65.25 103 ILE A N 1
ATOM 801 C CA . ILE A 1 103 ? -11.169 6.331 11.414 1.00 65.25 103 ILE A CA 1
ATOM 802 C C . ILE A 1 103 ? -12.053 6.332 10.163 1.00 65.25 103 ILE A C 1
ATOM 804 O O . ILE A 1 103 ? -11.535 6.180 9.061 1.00 65.25 103 ILE A O 1
ATOM 808 N N . VAL A 1 104 ? -13.366 6.551 10.294 1.00 69.00 104 VAL A N 1
ATOM 809 C CA . VAL A 1 104 ? -14.258 6.604 9.122 1.00 69.00 104 VAL A CA 1
ATOM 810 C C . VAL A 1 104 ? -13.960 7.824 8.262 1.00 69.00 104 VAL A C 1
ATOM 812 O O . VAL A 1 104 ? -13.938 7.715 7.038 1.00 69.00 104 VAL A O 1
ATOM 815 N N . LEU A 1 105 ? -13.632 8.958 8.882 1.00 71.06 105 LEU A N 1
ATOM 816 C CA . LEU A 1 105 ? -13.226 10.154 8.150 1.00 71.06 105 LEU A CA 1
ATOM 817 C C . LEU A 1 105 ? -11.906 9.927 7.390 1.00 71.06 105 LEU A C 1
ATOM 819 O O . LEU A 1 105 ? -11.808 10.306 6.225 1.00 71.06 105 LEU A O 1
ATOM 823 N N . VAL A 1 106 ? -10.927 9.249 8.003 1.00 74.62 106 VAL A N 1
ATOM 824 C CA . VAL A 1 106 ? -9.681 8.839 7.327 1.00 74.62 106 VAL A CA 1
ATOM 825 C C . VAL A 1 106 ? -9.974 7.890 6.167 1.00 74.62 106 VAL A C 1
ATOM 827 O O . VAL A 1 106 ? -9.420 8.075 5.092 1.00 74.62 106 VAL A O 1
ATOM 830 N N . LEU A 1 107 ? -10.854 6.900 6.339 1.00 71.12 107 LEU A N 1
ATOM 831 C CA . LEU A 1 107 ? -11.209 5.961 5.268 1.00 71.12 107 LEU A CA 1
ATOM 832 C C . LEU A 1 107 ? -11.896 6.665 4.091 1.00 71.12 107 LEU A C 1
ATOM 834 O O . LEU A 1 107 ? -11.579 6.373 2.939 1.00 71.12 107 LEU A O 1
ATOM 838 N N . ILE A 1 108 ? -12.787 7.623 4.362 1.00 78.88 108 ILE A N 1
ATOM 839 C CA . ILE A 1 108 ? -13.434 8.438 3.325 1.00 78.88 108 ILE A CA 1
ATOM 840 C C . ILE A 1 108 ? -12.387 9.267 2.581 1.00 78.88 108 ILE A C 1
ATOM 842 O O . ILE A 1 108 ? -12.304 9.183 1.356 1.00 78.88 108 ILE A O 1
ATOM 846 N N . TRP A 1 109 ? -11.545 10.015 3.301 1.00 81.06 109 TRP A N 1
ATOM 847 C CA . TRP A 1 109 ? -10.495 10.818 2.675 1.00 81.06 109 TRP A CA 1
ATOM 848 C C . TRP A 1 109 ? -9.469 9.974 1.923 1.00 81.06 109 TRP A C 1
ATOM 850 O O . TRP A 1 109 ? -9.009 10.395 0.867 1.00 81.06 109 TRP A O 1
ATOM 860 N N . ALA A 1 110 ? -9.140 8.779 2.414 1.00 78.31 110 ALA A N 1
ATOM 861 C CA . ALA A 1 110 ? -8.266 7.845 1.715 1.00 78.31 110 ALA A CA 1
ATOM 862 C C . ALA A 1 110 ? -8.923 7.354 0.422 1.00 78.31 110 ALA A C 1
ATOM 864 O O . ALA A 1 110 ? -8.280 7.361 -0.619 1.00 78.31 110 ALA A O 1
ATOM 865 N N . THR A 1 111 ? -10.210 6.998 0.456 1.00 76.31 111 THR A N 1
ATOM 866 C CA . THR A 1 111 ? -10.953 6.549 -0.735 1.00 76.31 111 THR A CA 1
ATOM 867 C C . THR A 1 111 ? -11.018 7.654 -1.792 1.00 76.31 111 THR A C 1
ATOM 869 O O . THR A 1 111 ? -10.703 7.416 -2.957 1.00 76.31 111 THR A O 1
ATOM 872 N N . ILE A 1 112 ? -11.352 8.882 -1.380 1.00 82.69 112 ILE A N 1
ATOM 873 C CA . ILE A 1 112 ? -11.346 10.063 -2.256 1.00 82.69 112 ILE A CA 1
ATOM 874 C C . ILE A 1 112 ? -9.936 10.312 -2.796 1.00 82.69 112 ILE A C 1
ATOM 876 O O . ILE A 1 112 ? -9.756 10.518 -3.993 1.00 82.69 112 ILE A O 1
ATOM 880 N N . GLY A 1 113 ? -8.926 10.255 -1.929 1.00 83.06 113 GLY A N 1
ATOM 881 C CA . GLY A 1 113 ? -7.533 10.455 -2.300 1.00 83.06 113 GLY A CA 1
ATOM 882 C C . GLY A 1 113 ? -7.028 9.408 -3.292 1.00 83.06 113 GLY A C 1
ATOM 883 O O . GLY A 1 113 ? -6.333 9.781 -4.226 1.00 83.06 113 GLY A O 1
ATOM 884 N N . PHE A 1 114 ? -7.417 8.135 -3.167 1.00 78.00 114 PHE A N 1
ATOM 885 C CA . PHE A 1 114 ? -7.077 7.088 -4.138 1.00 78.00 114 PHE A CA 1
ATOM 886 C C . PHE A 1 114 ? -7.775 7.295 -5.482 1.00 78.00 114 PHE A C 1
ATOM 888 O O . PHE A 1 114 ? -7.149 7.112 -6.526 1.00 78.00 114 PHE A O 1
ATOM 895 N N . ALA A 1 115 ? -9.043 7.711 -5.473 1.00 78.62 115 ALA A N 1
ATOM 896 C CA . ALA A 1 115 ? -9.767 8.033 -6.699 1.00 78.62 115 ALA A CA 1
ATOM 897 C C . ALA A 1 115 ? -9.143 9.237 -7.427 1.00 78.62 115 ALA A C 1
ATOM 899 O O . ALA A 1 115 ? -8.919 9.183 -8.633 1.00 78.62 115 ALA A O 1
ATOM 900 N N . LEU A 1 116 ? -8.797 10.300 -6.692 1.00 83.25 116 LEU A N 1
ATOM 901 C CA . LEU A 1 116 ? -8.080 11.453 -7.240 1.00 83.25 116 LEU A CA 1
ATOM 902 C C . LEU A 1 116 ? -6.683 11.060 -7.717 1.00 83.25 116 LEU A C 1
ATOM 904 O O . LEU A 1 116 ? -6.277 11.433 -8.813 1.00 83.25 116 LEU A O 1
ATOM 908 N N . TRP A 1 117 ? -5.961 10.269 -6.925 1.00 81.75 117 TRP A N 1
ATOM 909 C CA . TRP A 1 117 ? -4.641 9.772 -7.281 1.00 81.75 117 TRP A CA 1
ATOM 910 C C . TRP A 1 117 ? -4.659 9.048 -8.618 1.00 81.75 117 TRP A C 1
ATOM 912 O O . TRP A 1 117 ? -3.791 9.306 -9.438 1.00 81.75 117 TRP A O 1
ATOM 922 N N . TYR A 1 118 ? -5.652 8.195 -8.870 1.00 75.31 118 TYR A N 1
ATOM 923 C CA . TYR A 1 118 ? -5.776 7.490 -10.143 1.00 75.31 118 TYR A CA 1
ATOM 924 C C . TYR A 1 118 ? -5.763 8.448 -11.350 1.00 75.31 118 TYR A C 1
ATOM 926 O O . TYR A 1 118 ? -5.113 8.159 -12.352 1.00 75.31 118 TYR A O 1
ATOM 934 N N . LEU A 1 119 ? -6.386 9.626 -11.226 1.00 79.94 119 LEU A N 1
ATOM 935 C CA . LEU A 1 119 ? -6.388 10.659 -12.269 1.00 79.94 119 LEU A CA 1
ATOM 936 C C . LEU A 1 119 ? -5.033 11.372 -12.409 1.00 79.94 119 LEU A C 1
ATOM 938 O O . LEU A 1 119 ? -4.635 11.737 -13.512 1.00 79.94 119 LEU A O 1
ATOM 942 N N . PHE A 1 120 ? -4.316 11.574 -11.301 1.00 81.69 120 PHE A N 1
ATOM 943 C CA . PHE A 1 120 ? -3.044 12.308 -11.273 1.00 81.69 120 PHE A CA 1
ATOM 944 C C . PHE A 1 120 ? -1.796 11.420 -11.368 1.00 81.69 120 PHE A C 1
ATOM 946 O O . PHE A 1 120 ? -0.695 11.940 -11.564 1.00 81.69 120 PHE A O 1
ATOM 953 N N . ALA A 1 121 ? -1.946 10.098 -11.263 1.00 77.75 121 ALA A N 1
ATOM 954 C CA . ALA A 1 121 ? -0.848 9.144 -11.166 1.00 77.75 121 ALA A CA 1
ATOM 955 C C . ALA A 1 121 ? 0.107 9.255 -12.356 1.00 77.75 121 ALA A C 1
ATOM 957 O O . ALA A 1 121 ? 1.317 9.310 -12.158 1.00 77.75 121 ALA A O 1
ATOM 958 N N . ASN A 1 122 ? -0.428 9.365 -13.576 1.00 77.50 122 ASN A N 1
ATOM 959 C CA . ASN A 1 122 ? 0.389 9.459 -14.785 1.00 77.50 122 ASN A CA 1
ATOM 960 C C . ASN A 1 122 ? 1.231 10.749 -14.817 1.00 77.50 122 ASN A C 1
ATOM 962 O O . ASN A 1 122 ? 2.429 10.734 -15.103 1.00 77.50 122 ASN A O 1
ATOM 966 N N . THR A 1 123 ? 0.623 11.880 -14.453 1.00 83.69 123 THR A N 1
ATOM 967 C CA . THR A 1 123 ? 1.324 13.168 -14.357 1.00 83.69 123 THR A CA 1
ATOM 968 C C . THR A 1 123 ? 2.427 13.108 -13.307 1.00 83.69 123 THR A C 1
ATOM 970 O O . THR A 1 123 ? 3.556 13.530 -13.560 1.00 83.69 123 THR A O 1
ATOM 973 N N . TYR A 1 124 ? 2.123 12.527 -12.147 1.00 84.44 124 TYR A N 1
ATOM 974 C CA . TYR A 1 124 ? 3.087 12.356 -11.071 1.00 84.44 124 TYR A CA 1
ATOM 975 C C . TYR A 1 124 ? 4.277 11.487 -11.485 1.00 84.44 124 TYR A C 1
ATOM 977 O O . TYR A 1 124 ? 5.428 11.826 -11.213 1.00 84.44 124 TYR A O 1
ATOM 985 N N . THR A 1 125 ? 4.024 10.383 -12.186 1.00 77.75 125 THR A N 1
ATOM 986 C CA . THR A 1 125 ? 5.085 9.467 -12.615 1.00 77.75 125 THR A CA 1
ATOM 987 C C . THR A 1 125 ? 5.994 10.061 -13.659 1.00 77.75 125 THR A C 1
ATOM 989 O O . THR A 1 125 ? 7.202 9.847 -13.601 1.00 77.75 125 THR A O 1
ATOM 992 N N . LEU A 1 126 ? 5.435 10.828 -14.593 1.00 81.88 126 LEU A N 1
ATOM 993 C CA . LEU A 1 126 ? 6.226 11.541 -15.586 1.00 81.88 126 LEU A CA 1
ATOM 994 C C . LEU A 1 126 ? 7.102 12.597 -14.914 1.00 81.88 126 LEU A C 1
ATOM 996 O O . LEU A 1 126 ? 8.259 12.768 -15.293 1.00 81.88 126 LEU A O 1
ATOM 1000 N N . PHE A 1 127 ? 6.571 13.269 -13.893 1.00 86.81 127 PHE A N 1
ATOM 1001 C CA . PHE A 1 127 ? 7.310 14.260 -13.126 1.00 86.81 127 PHE A CA 1
ATOM 1002 C C . PHE A 1 127 ? 8.471 13.638 -12.333 1.00 86.81 127 PHE A C 1
ATOM 1004 O O . PHE A 1 127 ? 9.611 14.071 -12.505 1.00 86.81 127 PHE A O 1
ATOM 1011 N N . ILE A 1 128 ? 8.219 12.582 -11.545 1.00 84.62 128 ILE A N 1
ATOM 1012 C CA . ILE A 1 128 ? 9.285 11.845 -10.840 1.00 84.62 128 ILE A CA 1
ATOM 1013 C C . ILE A 1 128 ? 10.294 11.262 -11.823 1.00 84.62 128 ILE A C 1
ATOM 1015 O O . ILE A 1 128 ? 11.496 11.397 -11.614 1.00 84.62 128 ILE A O 1
ATOM 1019 N N . GLY A 1 129 ? 9.823 10.625 -12.897 1.00 82.31 129 GLY A N 1
ATOM 1020 C CA . GLY A 1 129 ? 10.688 10.014 -13.899 1.00 82.31 129 GLY A CA 1
ATOM 1021 C C . GLY A 1 129 ? 11.625 11.036 -14.535 1.00 82.31 129 GLY A C 1
ATOM 1022 O O . GLY A 1 129 ? 12.814 10.766 -14.662 1.00 82.31 129 GLY A O 1
ATOM 1023 N N . ARG A 1 130 ? 11.121 12.234 -14.860 1.00 85.50 130 ARG A N 1
ATOM 1024 C CA . ARG A 1 130 ? 11.927 13.327 -15.419 1.00 85.50 130 ARG A CA 1
ATOM 1025 C C . ARG A 1 130 ? 12.968 13.847 -14.430 1.00 85.50 130 ARG A C 1
ATOM 1027 O O . ARG A 1 130 ? 14.110 14.040 -14.824 1.00 85.50 130 ARG A O 1
ATOM 1034 N N . LEU A 1 131 ? 12.593 14.048 -13.169 1.00 86.00 131 LEU A N 1
ATOM 1035 C CA . LEU A 1 131 ? 13.530 14.516 -12.144 1.00 86.00 131 LEU A CA 1
ATOM 1036 C C . LEU A 1 131 ? 14.601 13.477 -11.823 1.00 86.00 131 LEU A C 1
ATOM 1038 O O . LEU A 1 131 ? 15.765 13.818 -11.653 1.00 86.00 131 LEU A O 1
ATOM 1042 N N . ALA A 1 132 ? 14.228 12.202 -11.780 1.00 85.12 132 ALA A N 1
ATOM 1043 C CA . ALA A 1 132 ? 15.176 11.125 -11.551 1.00 85.12 132 ALA A CA 1
ATOM 1044 C C . ALA A 1 132 ? 16.115 10.920 -12.751 1.00 85.12 132 ALA A C 1
ATOM 1046 O O . ALA A 1 132 ? 17.284 10.603 -12.546 1.00 85.12 132 ALA A O 1
ATOM 1047 N N . TRP A 1 133 ? 15.625 11.124 -13.981 1.00 83.31 133 TRP A N 1
ATOM 1048 C CA . TRP A 1 133 ? 16.371 10.906 -15.225 1.00 83.31 133 TRP A CA 1
ATOM 1049 C C . TRP A 1 133 ? 17.708 11.648 -15.275 1.00 83.31 133 TRP A C 1
ATOM 1051 O O . TRP A 1 133 ? 18.699 11.080 -15.727 1.00 83.31 133 TRP A O 1
ATOM 1061 N N . GLU A 1 134 ? 17.769 12.875 -14.755 1.00 85.12 134 GLU A N 1
ATOM 1062 C CA . GLU A 1 134 ? 19.005 13.673 -14.713 1.00 85.12 134 GLU A CA 1
ATOM 1063 C C . GLU A 1 134 ? 20.130 13.006 -13.905 1.00 85.12 134 GLU A C 1
ATOM 1065 O O . GLU A 1 134 ? 21.309 13.262 -14.141 1.00 85.12 134 GLU A O 1
ATOM 1070 N N . TYR A 1 135 ? 19.776 12.106 -12.988 1.00 86.56 135 TYR A N 1
ATOM 1071 C CA . TYR A 1 135 ? 20.706 11.405 -12.105 1.00 86.56 135 TYR A CA 1
ATOM 1072 C C . TYR A 1 135 ? 20.904 9.929 -12.485 1.00 86.56 135 TYR A C 1
ATOM 1074 O O . TYR A 1 135 ? 21.585 9.181 -11.769 1.00 86.56 135 TYR A O 1
ATOM 1082 N N . PHE A 1 136 ? 20.305 9.480 -13.594 1.00 85.88 136 PHE A N 1
ATOM 1083 C CA . PHE A 1 136 ? 20.449 8.107 -14.066 1.00 85.88 136 PHE A CA 1
ATOM 1084 C C . PHE A 1 136 ? 21.828 7.882 -14.698 1.00 85.88 136 PHE A C 1
ATOM 1086 O O . PHE A 1 136 ? 22.373 8.756 -15.371 1.00 85.88 136 PHE A O 1
ATOM 1093 N N . PRO A 1 137 ? 22.423 6.691 -14.523 1.00 82.62 137 PRO A N 1
ATOM 1094 C CA . PRO A 1 137 ? 23.688 6.381 -15.171 1.00 82.62 137 PRO A CA 1
ATOM 1095 C C . PRO A 1 137 ? 23.507 6.221 -16.693 1.00 82.62 137 PRO A C 1
ATOM 1097 O O . PRO A 1 137 ? 22.578 5.554 -17.136 1.00 82.62 137 PRO A O 1
ATOM 1100 N N . ASN A 1 138 ? 24.464 6.720 -17.487 1.00 80.75 138 ASN A N 1
ATOM 1101 C CA . ASN A 1 138 ? 24.425 6.806 -18.967 1.00 80.75 138 ASN A CA 1
ATOM 1102 C C . ASN A 1 138 ? 24.017 5.530 -19.741 1.00 80.75 138 ASN A C 1
ATOM 1104 O O . ASN A 1 138 ? 23.606 5.612 -20.898 1.00 80.75 138 ASN A O 1
ATOM 1108 N N . ASN A 1 139 ? 24.150 4.349 -19.133 1.00 81.19 139 ASN A N 1
ATOM 1109 C CA . ASN A 1 139 ? 23.864 3.058 -19.768 1.00 81.19 139 ASN A CA 1
ATOM 1110 C C . ASN A 1 139 ? 22.511 2.467 -19.351 1.00 81.19 139 ASN A C 1
ATOM 1112 O O . ASN A 1 139 ? 22.241 1.313 -19.675 1.00 81.19 139 ASN A O 1
ATOM 1116 N N . VAL A 1 140 ? 21.686 3.214 -18.617 1.00 82.56 140 VAL A N 1
ATOM 1117 C CA . VAL A 1 140 ? 20.377 2.777 -18.130 1.00 82.56 140 VAL A CA 1
ATOM 1118 C C . VAL A 1 140 ? 19.285 3.626 -18.766 1.00 82.56 140 VAL A C 1
ATOM 1120 O O . VAL A 1 140 ? 19.393 4.844 -18.852 1.00 82.56 140 VAL A O 1
ATOM 1123 N N . ILE A 1 141 ? 18.229 2.963 -19.217 1.00 83.19 141 ILE A N 1
ATOM 1124 C CA . ILE A 1 141 ? 17.041 3.567 -19.805 1.00 83.19 141 ILE A CA 1
ATOM 1125 C C . ILE A 1 141 ? 15.873 3.336 -18.851 1.00 83.19 141 ILE A C 1
ATOM 1127 O O . ILE A 1 141 ? 15.693 2.235 -18.325 1.00 83.19 141 ILE A O 1
ATOM 1131 N N . LEU A 1 142 ? 15.091 4.394 -18.652 1.00 83.31 142 LEU A N 1
ATOM 1132 C CA . LEU A 1 142 ? 13.830 4.385 -17.935 1.00 83.31 142 LEU A CA 1
ATOM 1133 C C . LEU A 1 142 ? 12.716 4.422 -18.974 1.00 83.31 142 LEU A C 1
ATOM 1135 O O . LEU A 1 142 ? 12.602 5.379 -19.736 1.00 83.31 142 LEU A O 1
ATOM 1139 N N . SER A 1 143 ? 11.897 3.382 -19.003 1.00 79.94 143 SER A N 1
ATOM 1140 C CA . SER A 1 143 ? 10.643 3.373 -19.742 1.00 79.94 143 SER A CA 1
ATOM 1141 C C . SER A 1 143 ? 9.498 3.406 -18.740 1.00 79.94 143 SER A C 1
ATOM 1143 O O . SER A 1 143 ? 9.519 2.694 -17.738 1.00 79.94 143 SER A O 1
ATOM 1145 N N . VAL A 1 144 ? 8.517 4.266 -18.986 1.00 76.25 144 VAL A N 1
ATOM 1146 C CA . VAL A 1 144 ? 7.288 4.320 -18.195 1.00 76.25 144 VAL A CA 1
ATOM 1147 C C . VAL A 1 144 ? 6.203 3.693 -19.053 1.00 76.25 144 VAL A C 1
ATOM 1149 O O . VAL A 1 144 ? 5.757 4.285 -20.032 1.00 76.25 144 VAL A O 1
ATOM 1152 N N . THR A 1 145 ? 5.830 2.466 -18.717 1.00 68.69 145 THR A N 1
ATOM 1153 C CA . THR A 1 145 ? 4.676 1.773 -19.303 1.00 68.69 145 THR A CA 1
ATOM 1154 C C . THR A 1 145 ? 3.535 1.790 -18.301 1.00 68.69 145 THR A C 1
ATOM 1156 O O . THR A 1 145 ? 3.778 2.086 -17.132 1.00 68.69 145 THR A O 1
ATOM 1159 N N . GLU A 1 146 ? 2.317 1.450 -18.731 1.00 65.75 146 GLU A N 1
ATOM 1160 C CA . GLU A 1 146 ? 1.118 1.392 -17.883 1.00 65.75 146 GLU A CA 1
ATOM 1161 C C . GLU A 1 146 ? 1.441 0.878 -16.469 1.00 65.75 146 GLU A C 1
ATOM 1163 O O . GLU A 1 146 ? 1.716 -0.303 -16.245 1.00 65.75 146 GLU A O 1
ATOM 1168 N N . HIS A 1 147 ? 1.497 1.822 -15.526 1.00 64.94 147 HIS A N 1
ATOM 1169 C CA . HIS A 1 147 ? 1.651 1.589 -14.091 1.00 64.94 147 HIS A CA 1
ATOM 1170 C C . HIS A 1 147 ? 2.972 0.933 -13.628 1.00 64.94 147 HIS A C 1
ATOM 1172 O O . HIS A 1 147 ? 3.087 0.523 -12.469 1.00 64.94 147 HIS A O 1
ATOM 1178 N N . HIS A 1 148 ? 4.011 0.916 -14.473 1.00 71.00 148 HIS A N 1
ATOM 1179 C CA . HIS A 1 148 ? 5.339 0.391 -14.136 1.00 71.00 148 HIS A CA 1
ATOM 1180 C C . HIS A 1 148 ? 6.476 1.317 -14.593 1.00 71.00 148 HIS A C 1
ATOM 1182 O O . HIS A 1 148 ? 6.541 1.729 -15.751 1.00 71.00 148 HIS A O 1
ATOM 1188 N N . PHE A 1 149 ? 7.432 1.571 -13.699 1.00 76.00 149 PHE A N 1
ATOM 1189 C CA . PHE A 1 149 ? 8.762 2.039 -14.077 1.00 76.00 149 PHE A CA 1
ATOM 1190 C C . PHE A 1 149 ? 9.599 0.833 -14.495 1.00 76.00 149 PHE A C 1
ATOM 1192 O O . PHE A 1 149 ? 9.859 -0.065 -13.693 1.00 76.00 149 PHE A O 1
ATOM 1199 N N . ILE A 1 150 ? 10.021 0.822 -15.750 1.00 79.19 150 ILE A N 1
ATOM 1200 C CA . ILE A 1 150 ? 10.858 -0.214 -16.336 1.00 79.19 150 ILE A CA 1
ATOM 1201 C C . ILE A 1 150 ? 12.277 0.333 -16.470 1.00 79.19 150 ILE A C 1
ATOM 1203 O O . ILE A 1 150 ? 12.516 1.293 -17.199 1.00 79.19 150 ILE A O 1
ATOM 1207 N N . ILE A 1 151 ? 13.223 -0.292 -15.775 1.00 81.62 151 ILE A N 1
ATOM 1208 C CA . ILE A 1 151 ? 14.642 0.062 -15.808 1.00 81.62 151 ILE A CA 1
ATOM 1209 C C . ILE A 1 151 ? 15.400 -1.036 -16.561 1.00 81.62 151 ILE A C 1
ATOM 1211 O O . ILE A 1 151 ? 15.357 -2.209 -16.181 1.00 81.62 151 ILE A O 1
ATOM 1215 N N . VAL A 1 152 ? 16.085 -0.662 -17.647 1.00 81.44 152 VAL A N 1
ATOM 1216 C CA . VAL A 1 152 ? 16.796 -1.588 -18.553 1.00 81.44 152 VAL A CA 1
ATOM 1217 C C . VAL A 1 152 ? 18.169 -1.026 -18.929 1.00 81.44 152 VAL A C 1
ATOM 1219 O O . VAL A 1 152 ? 18.330 0.185 -19.044 1.00 81.44 152 VAL A O 1
ATOM 1222 N N . LEU A 1 153 ? 19.179 -1.884 -19.132 1.00 80.19 153 LEU A N 1
ATOM 1223 C CA . LEU A 1 153 ? 20.465 -1.441 -19.685 1.00 80.19 153 LEU A CA 1
ATOM 1224 C C . LEU A 1 153 ? 20.352 -1.226 -21.199 1.00 80.19 153 LEU A C 1
ATOM 1226 O O . LEU A 1 153 ? 19.846 -2.085 -21.915 1.00 80.19 153 LEU A O 1
ATOM 1230 N N . LYS A 1 154 ? 20.940 -0.144 -21.712 1.00 75.50 154 LYS A N 1
ATOM 1231 C CA . LYS A 1 154 ? 20.991 0.171 -23.149 1.00 75.50 154 LYS A CA 1
ATOM 1232 C C . LYS A 1 154 ? 21.586 -0.970 -23.989 1.00 75.50 154 LYS A C 1
ATOM 1234 O O . LYS A 1 154 ? 21.086 -1.258 -25.070 1.00 75.50 154 LYS A O 1
ATOM 1239 N N . ASN A 1 155 ? 22.585 -1.675 -23.456 1.00 67.81 155 ASN A N 1
ATOM 1240 C CA . ASN A 1 155 ? 23.231 -2.810 -24.130 1.00 67.81 155 ASN A CA 1
ATOM 1241 C C . ASN A 1 155 ? 22.365 -4.085 -24.140 1.00 67.81 155 ASN A C 1
ATOM 1243 O O . ASN A 1 155 ? 22.557 -4.947 -24.992 1.00 67.81 155 ASN A O 1
ATOM 1247 N N . ALA A 1 156 ? 21.403 -4.203 -23.220 1.00 60.00 156 ALA A N 1
ATOM 1248 C CA . ALA A 1 156 ? 20.490 -5.342 -23.138 1.00 60.00 156 ALA A CA 1
ATOM 1249 C C . ALA A 1 156 ? 19.320 -5.256 -24.130 1.00 60.00 156 ALA A C 1
ATOM 1251 O O . ALA A 1 156 ? 18.630 -6.242 -24.350 1.00 60.00 156 ALA A O 1
ATOM 1252 N N . ILE A 1 157 ? 19.102 -4.103 -24.769 1.00 57.09 157 ILE A N 1
ATOM 1253 C CA . ILE A 1 157 ? 18.097 -3.979 -25.837 1.00 57.09 157 ILE A CA 1
ATOM 1254 C C . ILE A 1 157 ? 18.506 -4.826 -27.058 1.00 57.09 157 ILE A C 1
ATOM 1256 O O . ILE A 1 157 ? 17.646 -5.346 -27.761 1.00 57.09 157 ILE A O 1
ATOM 1260 N N . ASN A 1 158 ? 19.815 -5.033 -27.255 1.00 55.59 158 ASN A N 1
ATOM 1261 C CA . ASN A 1 158 ? 20.362 -5.833 -28.354 1.00 55.59 158 ASN A CA 1
ATOM 1262 C C . ASN A 1 158 ? 20.617 -7.306 -27.976 1.00 55.59 158 ASN A C 1
ATOM 1264 O O . ASN A 1 158 ? 20.703 -8.146 -28.864 1.00 55.59 158 ASN A O 1
ATOM 1268 N N . ASN A 1 159 ? 20.719 -7.628 -26.680 1.00 51.81 159 ASN A N 1
ATOM 1269 C CA . ASN A 1 159 ? 20.940 -8.983 -26.166 1.00 51.81 159 ASN A CA 1
ATOM 1270 C C . ASN A 1 159 ? 19.801 -9.367 -25.214 1.00 51.81 159 ASN A C 1
ATOM 1272 O O . ASN A 1 159 ? 19.712 -8.851 -24.103 1.00 51.81 159 ASN A O 1
ATOM 1276 N N . SER A 1 160 ? 18.975 -10.333 -25.615 1.00 53.16 160 SER A N 1
ATOM 1277 C CA . SER A 1 160 ? 17.752 -10.804 -24.939 1.00 53.16 160 SER A CA 1
ATOM 1278 C C . SER A 1 160 ? 17.937 -11.449 -23.548 1.00 53.16 160 SER A C 1
ATOM 1280 O O . SER A 1 160 ? 17.050 -12.161 -23.081 1.00 53.16 160 SER A O 1
ATOM 1282 N N . GLN A 1 161 ? 19.079 -11.255 -22.882 1.00 53.69 161 GLN A N 1
ATOM 1283 C CA . GLN A 1 161 ? 19.463 -11.973 -21.661 1.00 53.69 161 GLN A CA 1
ATOM 1284 C C . GLN A 1 161 ? 19.292 -11.186 -20.351 1.00 53.69 161 GLN A C 1
ATOM 1286 O O . GLN A 1 161 ? 19.326 -11.813 -19.293 1.00 53.69 161 GLN A O 1
ATOM 1291 N N . SER A 1 162 ? 19.087 -9.862 -20.356 1.00 59.28 162 SER A N 1
ATOM 1292 C CA . SER A 1 162 ? 18.931 -9.113 -19.093 1.00 59.28 162 SER A CA 1
ATOM 1293 C C . SER A 1 162 ? 17.455 -8.913 -18.717 1.00 59.28 162 SER A C 1
ATOM 1295 O O . SER A 1 162 ? 16.727 -8.251 -19.461 1.00 59.28 162 SER A O 1
ATOM 1297 N N . PRO A 1 163 ? 16.989 -9.440 -17.568 1.00 69.38 163 PRO A N 1
ATOM 1298 C CA . PRO A 1 163 ? 15.609 -9.254 -17.135 1.00 69.38 163 PRO A CA 1
ATOM 1299 C C . PRO A 1 163 ? 15.358 -7.789 -16.729 1.00 69.38 163 PRO A C 1
ATOM 1301 O O . PRO A 1 163 ? 16.110 -7.267 -15.906 1.00 69.38 163 PRO A O 1
ATOM 1304 N N . PRO A 1 164 ? 14.305 -7.127 -17.248 1.00 71.75 164 PRO A N 1
ATOM 1305 C CA . PRO A 1 164 ? 13.985 -5.749 -16.884 1.00 71.75 164 PRO A CA 1
ATOM 1306 C C . PRO A 1 164 ? 13.614 -5.650 -15.401 1.00 71.75 164 PRO A C 1
ATOM 1308 O O . PRO A 1 164 ? 12.840 -6.466 -14.895 1.00 71.75 164 PRO A O 1
ATOM 1311 N N . MET A 1 165 ? 14.102 -4.617 -14.712 1.00 74.25 165 MET A N 1
ATOM 1312 C CA . MET A 1 165 ? 13.575 -4.279 -13.392 1.00 74.25 165 MET A CA 1
ATOM 1313 C C . MET A 1 165 ? 12.260 -3.523 -13.569 1.00 74.25 165 MET A C 1
ATOM 1315 O O . MET A 1 165 ? 12.218 -2.499 -14.246 1.00 74.25 165 MET A O 1
ATOM 1319 N N . GLN A 1 166 ? 11.201 -4.022 -12.936 1.00 74.44 166 GLN A N 1
ATOM 1320 C CA . GLN A 1 166 ? 9.882 -3.398 -12.936 1.00 74.44 166 GLN A CA 1
ATOM 1321 C C . GLN A 1 166 ? 9.562 -2.911 -11.523 1.00 74.44 166 GLN A C 1
ATOM 1323 O O . GLN A 1 166 ? 9.584 -3.694 -10.574 1.00 74.44 166 GLN A O 1
ATOM 1328 N N . LEU A 1 167 ? 9.277 -1.619 -11.383 1.00 71.88 167 LEU A N 1
ATOM 1329 C CA . LEU A 1 167 ? 8.841 -1.004 -10.133 1.00 71.88 167 LEU A CA 1
ATOM 1330 C C . LEU A 1 167 ? 7.415 -0.498 -10.313 1.00 71.88 167 LEU A C 1
ATOM 1332 O O . LEU A 1 167 ? 7.104 0.203 -11.273 1.00 71.88 167 LEU A O 1
ATOM 1336 N N . LEU A 1 168 ? 6.549 -0.855 -9.378 1.00 70.62 168 LEU A N 1
ATOM 1337 C CA . LEU A 1 168 ? 5.123 -0.592 -9.468 1.00 70.62 168 LEU A CA 1
ATOM 1338 C C . LEU A 1 168 ? 4.823 0.869 -9.108 1.00 70.62 168 LEU A C 1
ATOM 1340 O O . LEU A 1 168 ? 5.138 1.329 -8.009 1.00 70.62 168 LEU A O 1
ATOM 1344 N N . ILE A 1 169 ? 4.227 1.607 -10.043 1.00 68.50 169 ILE A N 1
ATOM 1345 C CA . ILE A 1 169 ? 4.038 3.062 -9.957 1.00 68.50 169 ILE A CA 1
ATOM 1346 C C . ILE A 1 169 ? 3.170 3.462 -8.766 1.00 68.50 169 ILE A C 1
ATOM 1348 O O . ILE A 1 169 ? 3.442 4.459 -8.100 1.00 68.50 169 ILE A O 1
ATOM 1352 N N . HIS A 1 170 ? 2.117 2.702 -8.476 1.00 63.94 170 HIS A N 1
ATOM 1353 C CA . HIS A 1 170 ? 1.163 3.101 -7.445 1.00 63.94 170 HIS A CA 1
ATOM 1354 C C . HIS A 1 170 ? 1.752 3.067 -6.030 1.00 63.94 170 HIS A C 1
ATOM 1356 O O . HIS A 1 170 ? 1.255 3.783 -5.159 1.00 63.94 170 HIS A O 1
ATOM 1362 N N . ASN A 1 171 ? 2.848 2.332 -5.807 1.00 66.00 171 ASN A N 1
ATOM 1363 C CA . ASN A 1 171 ? 3.574 2.390 -4.540 1.00 66.00 171 ASN A CA 1
ATOM 1364 C C . ASN A 1 171 ? 4.054 3.821 -4.266 1.00 66.00 171 ASN A C 1
ATOM 1366 O O . ASN A 1 171 ? 3.893 4.313 -3.156 1.00 66.00 171 ASN A O 1
ATOM 1370 N N . PHE A 1 17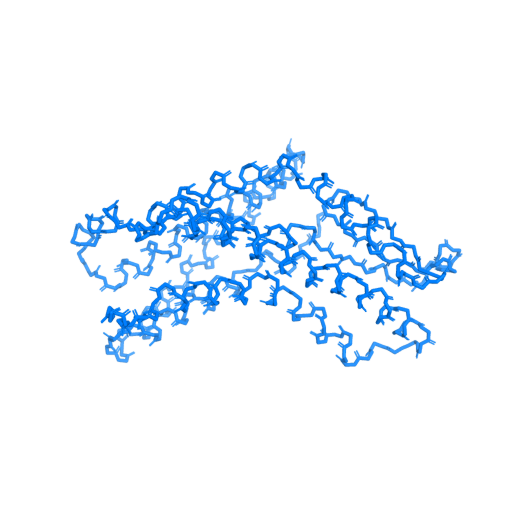2 ? 4.499 4.548 -5.291 1.00 68.56 172 PHE A N 1
ATOM 1371 C CA . PHE A 1 172 ? 4.938 5.940 -5.179 1.00 68.56 172 PHE A CA 1
ATOM 1372 C C . PHE A 1 172 ? 3.780 6.916 -4.847 1.00 68.56 172 PHE A C 1
ATOM 1374 O O . PHE A 1 172 ? 3.979 7.958 -4.236 1.00 68.56 172 PHE A O 1
ATOM 1381 N N . GLY A 1 173 ? 2.525 6.566 -5.124 1.00 72.56 173 GLY A N 1
ATOM 1382 C CA . GLY A 1 173 ? 1.373 7.401 -4.753 1.00 72.56 173 GLY A CA 1
ATOM 1383 C C . GLY A 1 173 ? 0.784 7.163 -3.380 1.00 72.56 173 GLY A C 1
ATOM 1384 O O . GLY A 1 173 ? 0.225 8.068 -2.759 1.00 72.56 173 GLY A O 1
ATOM 1385 N N . PHE A 1 174 ? 0.898 5.927 -2.907 1.00 72.75 174 PHE A N 1
ATOM 1386 C CA . PHE A 1 174 ? 0.184 5.446 -1.733 1.00 72.75 174 PHE A CA 1
ATOM 1387 C C . PHE A 1 174 ? 0.481 6.290 -0.485 1.00 72.75 174 PHE A C 1
ATOM 1389 O O . PHE A 1 174 ? -0.430 6.675 0.250 1.00 72.75 174 PHE A O 1
ATOM 1396 N N . GLY A 1 175 ? 1.755 6.636 -0.277 1.00 73.44 175 GLY A N 1
ATOM 1397 C CA . GLY A 1 175 ? 2.184 7.469 0.846 1.00 73.44 175 GLY A CA 1
ATOM 1398 C C . GLY A 1 175 ? 1.545 8.861 0.843 1.00 73.44 175 GLY A C 1
ATOM 1399 O O . GLY A 1 175 ? 1.151 9.345 1.903 1.00 73.44 175 GLY A O 1
ATOM 1400 N N . LEU A 1 176 ? 1.378 9.484 -0.329 1.00 80.75 176 LEU A N 1
ATOM 1401 C CA . LEU A 1 176 ? 0.750 10.805 -0.456 1.00 80.75 176 LEU A CA 1
ATOM 1402 C C . LEU A 1 176 ? -0.727 10.746 -0.070 1.00 80.75 176 LEU A C 1
ATOM 1404 O O . LEU A 1 176 ? -1.181 11.541 0.746 1.00 80.75 176 LEU A O 1
ATOM 1408 N N . VAL A 1 177 ? -1.453 9.755 -0.592 1.00 82.12 177 VAL A N 1
ATOM 1409 C CA . VAL A 1 177 ? -2.887 9.574 -0.326 1.00 82.12 177 VAL A CA 1
ATOM 1410 C C . VAL A 1 177 ? -3.157 9.355 1.162 1.00 82.12 177 VAL A C 1
ATOM 1412 O O . VAL A 1 177 ? -4.013 10.023 1.745 1.00 82.12 177 VAL A O 1
ATOM 1415 N N . ILE A 1 178 ? -2.413 8.449 1.800 1.00 77.12 178 ILE A N 1
ATOM 1416 C CA . ILE A 1 178 ? -2.636 8.123 3.211 1.00 77.12 178 ILE A CA 1
ATOM 1417 C C . ILE A 1 178 ? -2.246 9.279 4.130 1.00 77.12 178 ILE A C 1
ATOM 1419 O O . ILE A 1 178 ? -3.000 9.611 5.047 1.00 77.12 178 ILE A O 1
ATOM 1423 N N . THR A 1 179 ? -1.094 9.911 3.892 1.00 78.75 179 THR A N 1
ATOM 1424 C CA . THR A 1 179 ? -0.668 11.052 4.714 1.00 78.75 179 THR A CA 1
ATOM 1425 C C . THR A 1 179 ? -1.650 12.213 4.593 1.00 78.75 179 THR A C 1
ATOM 1427 O O . THR A 1 179 ? -1.995 12.822 5.605 1.00 78.75 179 THR A O 1
ATOM 1430 N N . SER A 1 180 ? -2.207 12.453 3.402 1.00 83.62 180 SER A N 1
ATOM 1431 C CA . SER A 1 180 ? -3.276 13.435 3.216 1.00 83.62 180 SER A CA 1
ATOM 1432 C C . SER A 1 180 ? -4.551 13.086 3.962 1.00 83.62 180 SER A C 1
ATOM 1434 O O . SER A 1 180 ? -5.109 13.952 4.632 1.00 83.62 180 SER A O 1
ATOM 1436 N N . ALA A 1 181 ? -4.996 11.831 3.899 1.00 81.62 181 ALA A N 1
ATOM 1437 C CA . ALA A 1 181 ? -6.197 11.398 4.602 1.00 81.62 181 ALA A CA 1
ATOM 1438 C C . ALA A 1 181 ? -6.087 11.590 6.121 1.00 81.62 181 ALA A C 1
ATOM 1440 O O . ALA A 1 181 ? -7.051 11.983 6.779 1.00 81.62 181 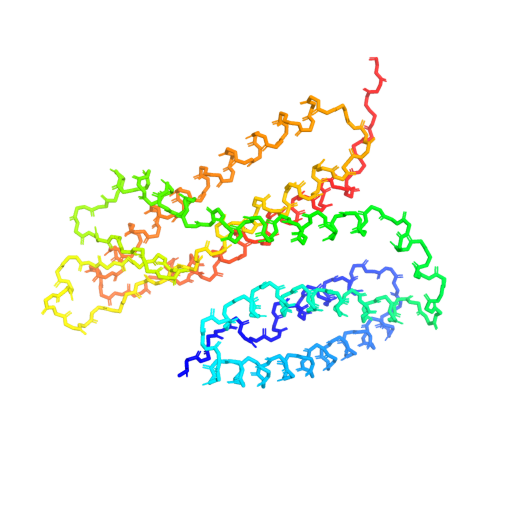ALA A O 1
ATOM 1441 N N . ILE A 1 182 ? -4.891 11.371 6.668 1.00 76.94 182 ILE A N 1
ATOM 1442 C CA . ILE A 1 182 ? -4.608 11.546 8.090 1.00 76.94 182 ILE A CA 1
ATOM 1443 C C . ILE A 1 182 ? -4.551 13.030 8.466 1.00 76.94 182 ILE A C 1
ATOM 1445 O O . ILE A 1 182 ? -5.240 13.438 9.400 1.00 76.94 182 ILE A O 1
ATOM 1449 N N . ILE A 1 183 ? -3.798 13.851 7.727 1.00 79.06 183 ILE A N 1
ATOM 1450 C CA . ILE A 1 183 ? -3.649 15.287 8.024 1.00 79.06 183 ILE A CA 1
ATOM 1451 C C . ILE A 1 183 ? -4.977 16.038 7.849 1.00 79.06 183 ILE A C 1
ATOM 1453 O O . ILE A 1 183 ? -5.301 16.923 8.635 1.00 79.06 183 ILE A O 1
ATOM 1457 N N . LEU A 1 184 ? -5.795 15.684 6.856 1.00 81.56 184 LEU A N 1
ATOM 1458 C CA . LEU A 1 184 ? -7.101 16.323 6.660 1.00 81.56 184 LEU A CA 1
ATOM 1459 C C . LEU A 1 184 ? -8.100 15.966 7.769 1.00 81.56 184 LEU A C 1
ATOM 1461 O O . LEU A 1 184 ? -8.980 16.770 8.084 1.00 81.56 184 LEU A O 1
ATOM 1465 N N . CYS A 1 185 ? -7.937 14.805 8.404 1.00 76.56 185 CYS A N 1
ATOM 1466 C CA . CYS A 1 185 ? -8.785 14.350 9.499 1.0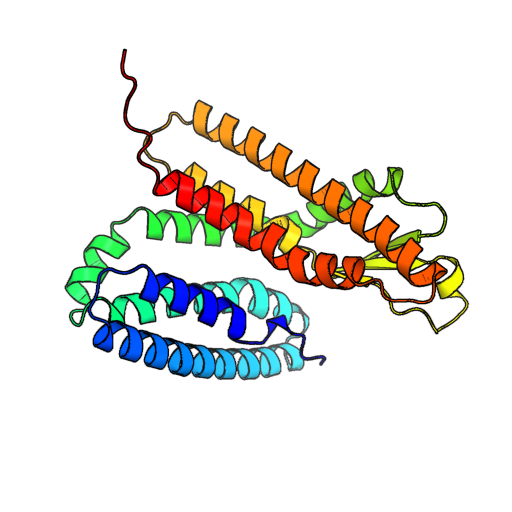0 76.56 185 CYS A CA 1
ATOM 1467 C C . CYS A 1 185 ? -8.448 15.001 10.857 1.00 76.56 185 CYS A C 1
ATOM 1469 O O . CYS A 1 185 ? -9.257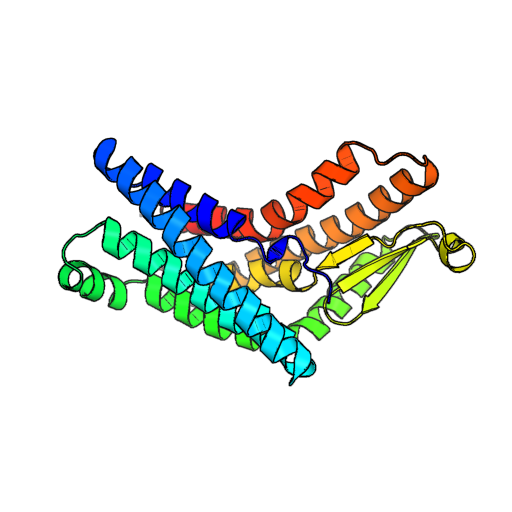 14.937 11.791 1.00 76.56 185 CYS A O 1
ATOM 1471 N N . THR A 1 186 ? -7.273 15.615 11.027 1.00 71.94 186 THR A N 1
ATOM 1472 C CA . THR A 1 186 ? -6.830 16.077 12.351 1.00 71.94 186 THR A CA 1
ATOM 1473 C C . THR A 1 186 ? -7.608 17.301 12.808 1.00 71.94 186 THR A C 1
ATOM 1475 O O . THR A 1 186 ? -7.346 18.431 12.423 1.00 71.94 186 THR A O 1
ATOM 1478 N N . ASN A 1 187 ? -8.571 17.101 13.706 1.00 62.31 187 ASN A N 1
ATOM 1479 C CA . ASN A 1 187 ? -9.478 18.176 14.119 1.00 62.31 187 ASN A CA 1
ATOM 1480 C C . ASN A 1 187 ? -8.846 19.235 15.048 1.00 62.31 187 ASN A C 1
ATOM 1482 O O . ASN A 1 187 ? -9.538 20.137 15.506 1.00 62.31 187 ASN A O 1
ATOM 1486 N N . LYS A 1 188 ? -7.553 19.103 15.367 1.00 57.59 188 LYS A N 1
ATOM 1487 C CA . LYS A 1 188 ? -6.867 19.905 16.391 1.00 57.59 188 LYS A CA 1
ATOM 1488 C C . LYS A 1 188 ? -6.143 21.136 15.837 1.00 57.59 188 LYS A C 1
ATOM 1490 O O . LYS A 1 188 ? -5.840 22.035 16.612 1.00 57.59 188 LYS A O 1
ATOM 1495 N N . ASP A 1 189 ? -5.942 21.208 14.520 1.00 64.31 189 ASP A N 1
ATOM 1496 C CA . ASP A 1 189 ? -5.067 22.205 13.899 1.00 64.31 189 ASP A CA 1
ATOM 1497 C C . ASP A 1 189 ? -5.803 23.124 12.917 1.00 64.31 189 ASP A C 1
ATOM 1499 O O . ASP A 1 189 ? -6.724 22.697 12.207 1.00 64.31 189 ASP A O 1
ATOM 1503 N N . SER A 1 190 ? -5.363 24.388 12.848 1.00 83.06 190 SER A N 1
ATOM 1504 C CA . SER A 1 190 ? -5.841 25.367 11.863 1.00 83.06 190 SER A CA 1
ATOM 1505 C C . SER A 1 190 ? -5.584 24.887 10.428 1.00 83.06 190 SER A C 1
ATOM 1507 O O . SER A 1 190 ? -4.577 24.231 10.155 1.00 83.06 190 SER A O 1
ATOM 1509 N N . TRP A 1 191 ? -6.451 25.261 9.481 1.00 83.44 191 TRP A N 1
ATOM 1510 C CA . TRP A 1 191 ? -6.284 24.908 8.061 1.00 83.44 191 TRP A CA 1
ATOM 1511 C C . TRP A 1 191 ? -4.923 25.325 7.487 1.00 83.44 191 TRP A C 1
ATOM 1513 O O . TRP A 1 191 ? -4.365 24.610 6.657 1.00 83.44 191 TRP A O 1
ATOM 1523 N N . LYS A 1 192 ? -4.353 26.435 7.977 1.00 82.81 192 LYS A N 1
ATOM 1524 C CA . LYS A 1 192 ? -3.001 26.878 7.608 1.00 82.81 192 LYS A CA 1
ATOM 1525 C C . LYS A 1 192 ? -1.941 25.854 8.012 1.00 82.81 192 LYS A C 1
ATOM 1527 O O . LYS A 1 192 ? -1.082 25.520 7.204 1.00 82.81 192 LYS A O 1
ATOM 1532 N N . LEU A 1 193 ? -2.019 25.330 9.236 1.00 78.56 193 LEU A N 1
ATOM 1533 C CA . LEU A 1 193 ? -1.058 24.346 9.730 1.00 78.56 193 LEU A CA 1
ATOM 1534 C C . LEU A 1 193 ? -1.199 23.012 8.990 1.00 78.56 193 LEU A C 1
ATOM 1536 O O . LEU A 1 193 ? -0.193 22.453 8.569 1.00 78.56 193 LEU A O 1
ATOM 1540 N N . ARG A 1 194 ? -2.434 22.560 8.727 1.00 82.25 194 ARG A N 1
ATOM 1541 C CA . ARG A 1 194 ? -2.682 21.354 7.916 1.00 82.25 194 ARG A CA 1
ATOM 1542 C C . ARG A 1 194 ? -2.077 21.476 6.520 1.00 82.25 194 ARG A C 1
ATOM 1544 O O . ARG A 1 194 ? -1.440 20.541 6.050 1.00 82.25 194 ARG A O 1
ATOM 1551 N N . PHE A 1 195 ? -2.239 22.632 5.876 1.00 85.31 195 PHE A N 1
ATOM 1552 C CA . PHE A 1 195 ? -1.654 22.893 4.563 1.00 85.31 195 PHE A CA 1
ATOM 1553 C C . PHE A 1 195 ? -0.120 22.863 4.596 1.00 85.31 195 PHE A C 1
ATOM 1555 O O . PHE A 1 195 ? 0.494 22.193 3.770 1.00 85.31 195 PHE A O 1
ATOM 1562 N N . ILE A 1 196 ? 0.504 23.521 5.579 1.00 82.94 196 ILE A N 1
ATOM 1563 C CA . ILE A 1 196 ? 1.966 23.491 5.753 1.00 82.94 196 ILE A CA 1
ATOM 1564 C C . ILE A 1 196 ? 2.449 22.051 5.967 1.00 82.94 196 ILE A C 1
ATOM 1566 O O . ILE A 1 196 ? 3.382 21.616 5.297 1.00 82.94 196 ILE A O 1
ATOM 1570 N N . SER A 1 197 ? 1.787 21.286 6.840 1.00 81.06 197 SER A N 1
ATOM 1571 C CA . SER A 1 197 ? 2.118 19.880 7.084 1.00 81.06 197 SER A CA 1
ATOM 1572 C C . SER A 1 197 ? 1.986 19.022 5.826 1.00 81.06 197 SER A C 1
ATOM 1574 O O . SER A 1 197 ? 2.881 18.224 5.559 1.00 81.06 197 SER A O 1
ATOM 1576 N N . LEU A 1 198 ? 0.923 19.204 5.033 1.00 84.81 198 LEU A N 1
ATOM 1577 C CA . LEU A 1 198 ? 0.753 18.514 3.750 1.00 84.81 198 LEU A CA 1
ATOM 1578 C C . LEU A 1 198 ? 1.926 18.808 2.816 1.00 84.81 198 LEU A C 1
ATOM 1580 O O . LEU A 1 198 ? 2.556 17.875 2.328 1.00 84.81 198 LEU A O 1
ATOM 1584 N N . CYS A 1 199 ? 2.266 20.084 2.629 1.00 86.06 199 CYS A N 1
ATOM 1585 C CA . CYS A 1 199 ? 3.381 20.493 1.779 1.00 86.06 199 CYS A CA 1
ATOM 1586 C C . CYS A 1 199 ? 4.712 19.894 2.251 1.00 86.06 199 CYS A C 1
ATOM 1588 O O . CYS A 1 199 ? 5.448 19.335 1.441 1.00 86.06 199 CYS A O 1
ATOM 1590 N N . CYS A 1 200 ? 5.012 19.958 3.552 1.00 83.81 200 CYS A N 1
ATOM 1591 C CA . CYS A 1 200 ? 6.246 19.404 4.110 1.00 83.81 200 CYS A CA 1
ATOM 1592 C C . CYS A 1 200 ? 6.327 17.881 3.939 1.00 83.81 200 CYS A C 1
ATOM 1594 O O . CYS A 1 200 ? 7.352 17.368 3.491 1.00 83.81 200 CYS A O 1
ATOM 1596 N N . VAL A 1 201 ? 5.255 17.154 4.272 1.00 82.44 201 VAL A N 1
ATOM 1597 C CA . VAL A 1 201 ? 5.222 15.688 4.172 1.00 82.44 201 VAL A CA 1
ATOM 1598 C C . VAL A 1 201 ? 5.294 15.239 2.717 1.00 82.44 201 VAL A C 1
ATOM 1600 O O . VAL A 1 201 ? 6.046 14.321 2.398 1.00 82.44 201 VAL A O 1
ATOM 1603 N N . TRP A 1 202 ? 4.565 15.897 1.817 1.00 85.81 202 TRP A N 1
ATOM 1604 C CA . TRP A 1 202 ? 4.600 15.579 0.393 1.00 85.81 202 TRP A CA 1
ATOM 1605 C C . TRP A 1 202 ? 5.967 15.844 -0.224 1.00 85.81 202 TRP A C 1
ATOM 1607 O O . TRP A 1 202 ? 6.466 14.997 -0.959 1.00 85.81 202 TRP A O 1
ATOM 1617 N N . LEU A 1 203 ? 6.601 16.967 0.110 1.00 85.62 203 LEU A N 1
ATOM 1618 C CA . LEU A 1 203 ? 7.949 17.291 -0.352 1.00 85.62 203 LEU A CA 1
ATOM 1619 C C . LEU A 1 203 ? 8.975 16.270 0.161 1.00 85.62 203 LEU A C 1
ATOM 1621 O O . LEU A 1 203 ? 9.816 15.801 -0.601 1.00 85.62 203 LEU A O 1
ATOM 1625 N N . PHE A 1 204 ? 8.866 15.849 1.420 1.00 82.69 204 PHE A N 1
ATOM 1626 C CA . PHE A 1 204 ? 9.716 14.796 1.975 1.00 82.69 204 PHE A CA 1
ATOM 1627 C C . PHE A 1 204 ? 9.524 13.446 1.266 1.00 82.69 204 PHE A C 1
ATOM 1629 O O . PHE A 1 204 ? 10.500 12.819 0.850 1.00 82.69 204 PHE A O 1
ATOM 1636 N N . LEU A 1 205 ? 8.272 13.014 1.077 1.00 81.31 205 LEU A N 1
ATOM 1637 C CA . LEU A 1 205 ? 7.953 11.786 0.343 1.00 81.31 205 LEU A CA 1
ATOM 1638 C C . LEU A 1 205 ? 8.462 11.850 -1.098 1.00 81.31 205 LEU A C 1
ATOM 1640 O O . LEU A 1 205 ? 9.017 10.872 -1.590 1.00 81.31 205 LEU A O 1
ATOM 1644 N N . PHE A 1 206 ? 8.335 13.008 -1.742 1.00 84.38 206 PHE A N 1
ATOM 1645 C CA . PHE A 1 206 ? 8.820 13.248 -3.093 1.00 84.38 206 PHE A CA 1
ATOM 1646 C C . PHE A 1 206 ? 10.337 13.029 -3.217 1.00 84.38 206 PHE A C 1
ATOM 1648 O O . PHE A 1 206 ? 10.795 12.318 -4.116 1.00 84.38 206 PHE A O 1
ATOM 1655 N N . PHE A 1 207 ? 11.121 13.579 -2.284 1.00 83.81 207 PHE A N 1
ATOM 1656 C CA . PHE A 1 207 ? 12.571 13.375 -2.254 1.00 83.81 207 PHE A CA 1
ATOM 1657 C C . PHE A 1 207 ? 12.952 11.919 -2.002 1.00 83.81 207 PHE A C 1
ATOM 1659 O O . PHE A 1 207 ? 13.803 11.383 -2.712 1.00 83.81 207 PHE A O 1
ATOM 1666 N N . ILE A 1 208 ? 12.299 11.258 -1.040 1.00 82.00 208 ILE A N 1
ATOM 1667 C CA . ILE A 1 208 ? 12.539 9.835 -0.763 1.00 82.00 208 ILE A CA 1
ATOM 1668 C C . ILE A 1 208 ? 12.286 8.999 -2.012 1.00 82.00 208 ILE A C 1
ATOM 1670 O O . ILE A 1 208 ? 13.099 8.157 -2.377 1.00 82.00 208 ILE A O 1
ATOM 1674 N N . GLN A 1 209 ? 11.165 9.233 -2.679 1.00 82.25 209 GLN A N 1
ATOM 1675 C CA . GLN A 1 209 ? 10.750 8.463 -3.840 1.00 82.25 209 GLN A CA 1
ATOM 1676 C C . GLN A 1 209 ? 11.662 8.659 -5.045 1.00 82.25 209 GLN A C 1
ATOM 1678 O O . GLN A 1 209 ? 12.049 7.682 -5.687 1.00 82.25 209 GLN A O 1
ATOM 1683 N N . THR A 1 210 ? 12.060 9.902 -5.306 1.00 84.06 210 THR A N 1
ATOM 1684 C CA . THR A 1 210 ? 13.033 10.221 -6.356 1.00 84.06 210 THR A CA 1
ATOM 1685 C C . THR A 1 210 ? 14.380 9.560 -6.049 1.00 84.06 210 THR A C 1
ATOM 1687 O O . THR A 1 210 ? 14.947 8.878 -6.902 1.00 84.06 210 THR A O 1
ATOM 1690 N N . GLY A 1 211 ? 14.859 9.665 -4.804 1.00 83.44 211 GLY A N 1
ATOM 1691 C CA . GLY A 1 211 ? 16.091 9.018 -4.348 1.00 83.44 211 GLY A CA 1
ATOM 1692 C C . GLY A 1 211 ? 16.051 7.490 -4.448 1.00 83.44 211 GLY A C 1
ATOM 1693 O O . GLY A 1 211 ? 17.024 6.873 -4.885 1.00 83.44 211 GLY A O 1
ATOM 1694 N N . LEU A 1 212 ? 14.918 6.868 -4.111 1.00 80.81 212 LEU A N 1
ATOM 1695 C CA . LEU A 1 212 ? 14.695 5.430 -4.279 1.00 80.81 212 LEU A CA 1
ATOM 1696 C C . LEU A 1 212 ? 14.760 5.019 -5.750 1.00 80.81 212 LEU A C 1
ATOM 1698 O O . LEU A 1 212 ? 15.413 4.026 -6.064 1.00 80.81 212 LEU A O 1
ATOM 1702 N N . LEU A 1 213 ? 14.141 5.784 -6.653 1.00 81.81 213 LEU A N 1
ATOM 1703 C CA . LEU A 1 213 ? 14.167 5.494 -8.086 1.00 81.81 213 LEU A CA 1
ATOM 1704 C C . LEU A 1 213 ? 15.592 5.597 -8.661 1.00 81.81 213 LEU A C 1
ATOM 1706 O O . LEU A 1 213 ? 16.025 4.712 -9.400 1.00 81.81 213 LEU A O 1
ATOM 1710 N N . ILE A 1 214 ? 16.355 6.621 -8.265 1.00 84.56 214 ILE A N 1
ATOM 1711 C CA . ILE A 1 214 ? 17.766 6.787 -8.653 1.00 84.56 214 ILE A CA 1
ATOM 1712 C C . ILE A 1 214 ? 18.613 5.628 -8.110 1.00 84.56 214 ILE A C 1
ATOM 1714 O O . ILE A 1 214 ? 19.381 5.004 -8.845 1.00 84.56 214 ILE A O 1
ATOM 1718 N N . THR A 1 215 ? 18.441 5.290 -6.830 1.00 82.56 215 THR A N 1
ATOM 1719 C CA . THR A 1 215 ? 19.169 4.191 -6.175 1.00 82.56 215 THR A CA 1
ATOM 1720 C C . THR A 1 215 ? 18.872 2.858 -6.856 1.00 82.56 215 THR A C 1
ATOM 1722 O O . THR A 1 215 ? 19.788 2.064 -7.084 1.00 82.56 215 THR A O 1
ATOM 1725 N N . ALA A 1 216 ? 17.618 2.626 -7.249 1.00 80.06 216 ALA A N 1
ATOM 1726 C CA . ALA A 1 216 ? 17.207 1.443 -7.997 1.00 80.06 216 ALA A CA 1
ATOM 1727 C C . ALA A 1 216 ? 17.949 1.336 -9.340 1.00 80.06 216 ALA A C 1
ATOM 1729 O O . ALA A 1 216 ? 18.445 0.267 -9.687 1.00 80.06 216 ALA A O 1
ATOM 1730 N N . ALA A 1 217 ? 18.100 2.447 -10.068 1.00 82.38 217 ALA A N 1
ATOM 1731 C CA . ALA A 1 217 ? 18.818 2.469 -11.341 1.00 82.38 217 ALA A CA 1
ATOM 1732 C C . ALA A 1 217 ? 20.318 2.153 -11.188 1.00 82.38 217 ALA A C 1
ATOM 1734 O O . ALA A 1 217 ? 20.871 1.358 -11.953 1.00 82.38 217 ALA A O 1
ATOM 1735 N N . HIS A 1 218 ? 20.980 2.732 -10.180 1.00 82.44 218 HIS A N 1
ATOM 1736 C CA . HIS A 1 218 ? 22.399 2.468 -9.901 1.00 82.44 218 HIS A CA 1
ATOM 1737 C C . HIS A 1 218 ? 22.645 1.037 -9.415 1.00 82.44 218 HIS A C 1
ATOM 1739 O O . HIS A 1 218 ? 23.556 0.364 -9.902 1.00 82.44 218 HIS A O 1
ATOM 1745 N N . THR A 1 219 ? 21.806 0.541 -8.505 1.00 78.56 219 THR A N 1
ATOM 1746 C CA . THR A 1 219 ? 21.899 -0.841 -8.005 1.00 78.56 219 THR A CA 1
ATOM 1747 C C . THR A 1 219 ? 21.609 -1.867 -9.097 1.00 78.56 219 THR A C 1
ATOM 1749 O O . THR A 1 219 ? 22.308 -2.874 -9.179 1.00 78.56 219 THR A O 1
ATOM 1752 N N . TYR A 1 220 ? 20.647 -1.599 -9.985 1.00 79.56 220 TYR A N 1
ATOM 1753 C CA . TYR A 1 220 ? 20.384 -2.440 -11.154 1.00 79.56 220 TYR A CA 1
ATOM 1754 C C . TYR A 1 220 ? 21.580 -2.513 -12.102 1.00 79.56 220 TYR A C 1
ATOM 1756 O O . TYR A 1 220 ? 21.961 -3.603 -12.528 1.00 79.56 220 TYR A O 1
ATOM 1764 N N . LYS A 1 221 ? 22.218 -1.370 -12.386 1.00 82.12 221 LYS A N 1
ATOM 1765 C CA . LYS A 1 221 ? 23.437 -1.335 -13.199 1.00 82.12 221 LYS A CA 1
ATOM 1766 C C . LYS A 1 221 ? 24.538 -2.201 -12.585 1.00 82.12 221 LYS A C 1
ATOM 1768 O O . LYS A 1 221 ? 25.071 -3.043 -13.298 1.00 82.12 221 LYS A O 1
ATOM 1773 N N . SER A 1 222 ? 24.842 -2.023 -11.295 1.00 78.75 222 SER A N 1
ATOM 1774 C CA . SER A 1 222 ? 25.882 -2.799 -10.593 1.00 78.75 222 SER A CA 1
ATOM 1775 C C . SER A 1 222 ? 25.587 -4.305 -10.614 1.00 78.75 222 SER A C 1
ATOM 1777 O O . SER A 1 222 ? 26.454 -5.090 -10.998 1.00 78.75 222 SER A O 1
ATOM 1779 N N . ALA A 1 223 ? 24.345 -4.710 -10.324 1.00 74.25 223 ALA A N 1
ATOM 1780 C CA . ALA A 1 223 ? 23.946 -6.120 -10.329 1.00 74.25 223 ALA A CA 1
ATOM 1781 C C . ALA A 1 223 ? 24.103 -6.782 -11.711 1.00 74.25 223 ALA A C 1
ATOM 1783 O O . ALA A 1 223 ? 24.519 -7.937 -11.811 1.00 74.25 223 ALA A O 1
ATOM 1784 N N . MET A 1 224 ? 23.791 -6.053 -12.787 1.00 75.00 224 MET A N 1
ATOM 1785 C CA . MET A 1 224 ? 23.924 -6.563 -14.155 1.00 75.00 224 MET A CA 1
ATOM 1786 C C . MET A 1 224 ? 25.377 -6.563 -14.644 1.00 75.00 224 MET A C 1
ATOM 1788 O O . MET A 1 224 ? 25.763 -7.473 -15.372 1.00 75.00 224 MET A O 1
ATOM 1792 N N . THR A 1 225 ? 26.203 -5.591 -14.237 1.00 75.06 225 THR A N 1
ATOM 1793 C CA . THR A 1 225 ? 27.635 -5.571 -14.588 1.00 75.06 225 THR A CA 1
ATOM 1794 C C . THR A 1 225 ? 28.436 -6.657 -13.881 1.00 75.06 225 THR A C 1
ATOM 1796 O O . THR A 1 225 ? 29.385 -7.177 -14.455 1.00 75.06 225 THR A O 1
ATOM 1799 N N . GLU A 1 226 ? 28.056 -7.022 -12.657 1.00 73.56 226 GLU A N 1
ATOM 1800 C CA . GLU A 1 226 ? 28.751 -8.045 -11.864 1.00 73.56 226 GLU A CA 1
ATOM 1801 C C . GLU A 1 226 ? 28.229 -9.470 -12.128 1.00 73.56 226 GLU A C 1
ATOM 1803 O O . GLU A 1 226 ? 28.716 -10.421 -11.518 1.00 73.56 226 GLU A O 1
ATOM 1808 N N . ALA A 1 227 ? 27.229 -9.631 -13.011 1.00 63.09 227 ALA A N 1
ATOM 1809 C CA . ALA A 1 227 ? 26.526 -10.892 -13.296 1.00 63.09 227 ALA A CA 1
ATOM 1810 C C . ALA A 1 227 ? 26.054 -11.646 -12.033 1.00 63.09 227 ALA A C 1
ATOM 1812 O O . ALA A 1 227 ? 25.836 -12.860 -12.046 1.00 63.09 227 ALA A O 1
ATOM 1813 N N . LYS A 1 228 ? 25.886 -10.922 -10.924 1.00 64.38 228 LYS A N 1
ATOM 1814 C CA . LYS A 1 228 ? 25.563 -11.463 -9.611 1.00 64.38 228 LYS A CA 1
ATOM 1815 C C . LYS A 1 228 ? 24.470 -10.604 -9.005 1.00 64.38 228 LYS A C 1
ATOM 1817 O O . LYS A 1 228 ? 24.604 -9.393 -8.865 1.00 64.38 228 LYS A O 1
ATOM 1822 N N . ILE A 1 229 ? 23.374 -11.245 -8.616 1.00 63.47 229 ILE A N 1
ATOM 1823 C CA . ILE A 1 229 ? 22.330 -10.573 -7.849 1.00 63.47 229 ILE A CA 1
ATOM 1824 C C . ILE A 1 229 ? 22.875 -10.387 -6.433 1.00 63.47 229 ILE A C 1
ATOM 1826 O O . ILE A 1 229 ? 22.831 -11.302 -5.609 1.00 63.47 229 ILE A O 1
ATOM 1830 N N . THR A 1 230 ? 23.438 -9.214 -6.155 1.00 62.72 230 THR A N 1
ATOM 1831 C CA . THR A 1 230 ? 23.973 -8.884 -4.833 1.00 62.72 230 THR A CA 1
ATOM 1832 C C . THR A 1 230 ? 22.854 -8.988 -3.796 1.00 62.72 230 THR A C 1
ATOM 1834 O O . THR A 1 230 ? 21.722 -8.568 -4.041 1.00 62.72 230 THR A O 1
ATOM 1837 N N . LEU A 1 231 ? 23.147 -9.528 -2.609 1.00 63.03 231 LEU A N 1
ATOM 1838 C CA . LEU A 1 231 ? 22.184 -9.616 -1.501 1.00 63.03 231 LEU A CA 1
ATOM 1839 C C . LEU A 1 231 ? 21.482 -8.264 -1.252 1.00 63.03 231 LEU A C 1
ATOM 1841 O O . LEU A 1 231 ? 20.269 -8.225 -1.054 1.00 63.03 231 LEU A O 1
ATOM 1845 N N . GLY A 1 232 ? 22.226 -7.156 -1.370 1.00 60.88 232 GLY A N 1
ATOM 1846 C CA . GLY A 1 232 ? 21.705 -5.791 -1.266 1.00 60.88 232 GLY A CA 1
ATOM 1847 C C . GLY A 1 232 ? 20.622 -5.441 -2.295 1.00 60.88 232 GLY A C 1
ATOM 1848 O O . GLY A 1 232 ? 19.648 -4.792 -1.935 1.00 60.88 232 GLY A O 1
ATOM 1849 N N . PHE A 1 233 ? 20.717 -5.934 -3.533 1.00 64.81 233 PHE A N 1
ATOM 1850 C CA . PHE A 1 233 ? 19.693 -5.741 -4.566 1.00 64.81 233 PHE A CA 1
ATOM 1851 C C . PHE A 1 233 ? 18.381 -6.441 -4.193 1.00 64.81 233 PHE A C 1
ATOM 1853 O O . PHE A 1 233 ? 17.301 -5.853 -4.248 1.00 64.81 233 PHE A O 1
ATOM 1860 N N . THR A 1 234 ? 18.479 -7.695 -3.743 1.00 61.09 234 THR A N 1
ATOM 1861 C CA . THR A 1 234 ? 17.312 -8.479 -3.319 1.00 61.09 234 THR A CA 1
ATOM 1862 C C . THR A 1 234 ? 16.648 -7.866 -2.085 1.00 61.09 234 THR A C 1
ATOM 1864 O O . THR A 1 234 ? 15.421 -7.784 -2.022 1.00 61.09 234 THR A O 1
ATOM 1867 N N . ILE A 1 235 ? 17.445 -7.414 -1.110 1.00 62.31 235 ILE A N 1
ATOM 1868 C CA . ILE A 1 235 ? 16.949 -6.738 0.096 1.00 62.31 235 ILE A CA 1
ATOM 1869 C C . ILE A 1 235 ? 16.281 -5.413 -0.269 1.00 62.31 235 ILE A C 1
ATOM 1871 O O . ILE A 1 235 ? 15.181 -5.152 0.213 1.00 62.31 235 ILE A O 1
ATOM 1875 N N . PHE A 1 236 ? 16.893 -4.606 -1.136 1.00 67.12 236 PHE A N 1
ATOM 1876 C CA . PHE A 1 236 ? 16.341 -3.326 -1.572 1.00 67.12 236 PHE A CA 1
ATOM 1877 C C . PHE A 1 236 ? 14.965 -3.499 -2.225 1.00 67.12 236 PHE A C 1
ATOM 1879 O O . PHE A 1 236 ? 13.997 -2.888 -1.778 1.00 67.12 236 PHE A O 1
ATOM 1886 N N . ILE A 1 237 ? 14.841 -4.406 -3.201 1.00 64.06 237 ILE A N 1
ATOM 1887 C CA . ILE A 1 237 ? 13.569 -4.655 -3.896 1.00 64.06 237 ILE A CA 1
ATOM 1888 C C . ILE A 1 237 ? 12.490 -5.174 -2.943 1.00 64.06 237 ILE A C 1
ATOM 1890 O O . ILE A 1 237 ? 11.365 -4.677 -2.959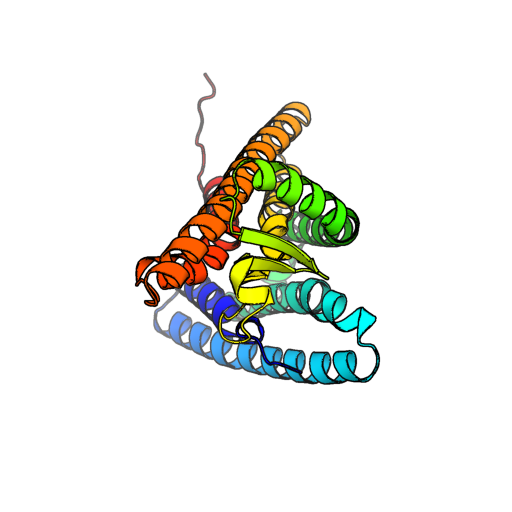 1.00 64.06 237 ILE A O 1
ATOM 1894 N N . LYS A 1 238 ? 12.827 -6.128 -2.065 1.00 61.97 238 LYS A N 1
ATOM 1895 C CA . LYS A 1 238 ? 11.871 -6.650 -1.075 1.00 61.97 238 LYS A CA 1
ATOM 1896 C C . LYS A 1 238 ? 11.465 -5.604 -0.032 1.00 61.97 238 LYS A C 1
ATOM 1898 O O . LYS A 1 238 ? 10.340 -5.645 0.457 1.00 61.97 238 LYS A O 1
ATOM 1903 N N . SER A 1 239 ? 12.355 -4.671 0.301 1.00 59.53 239 SER A N 1
ATOM 1904 C CA . SER A 1 239 ? 12.096 -3.623 1.298 1.00 59.53 239 SER A CA 1
ATOM 1905 C C . SER A 1 239 ? 11.374 -2.412 0.714 1.00 59.53 239 SER A C 1
ATOM 1907 O O . SER A 1 239 ? 10.769 -1.655 1.466 1.00 59.53 239 SER A O 1
ATOM 1909 N N . LEU A 1 240 ? 11.393 -2.233 -0.610 1.00 63.84 240 LEU A N 1
ATOM 1910 C CA . LEU A 1 240 ? 10.799 -1.082 -1.284 1.00 63.84 240 LEU A CA 1
ATOM 1911 C C . LEU A 1 240 ? 9.302 -0.950 -0.987 1.00 63.84 240 LEU A C 1
ATOM 1913 O O . LEU A 1 240 ? 8.839 0.125 -0.618 1.00 63.84 240 LEU A O 1
ATOM 1917 N N . HIS A 1 241 ? 8.556 -2.056 -1.058 1.00 57.56 241 HIS A N 1
ATOM 1918 C CA . HIS A 1 241 ? 7.135 -2.054 -0.713 1.00 57.56 241 HIS A CA 1
ATOM 1919 C C . HIS A 1 241 ? 6.933 -1.661 0.760 1.00 57.56 241 HIS A C 1
ATOM 1921 O O . HIS A 1 241 ? 6.090 -0.828 1.068 1.00 57.56 241 HIS A O 1
ATOM 1927 N N . PHE A 1 242 ? 7.734 -2.188 1.690 1.00 55.03 242 PHE A N 1
ATOM 1928 C CA . PHE A 1 242 ? 7.620 -1.847 3.112 1.00 55.03 242 PHE A CA 1
ATOM 1929 C C . PHE A 1 242 ? 7.948 -0.369 3.398 1.00 55.03 242 PHE A C 1
ATOM 1931 O O . PHE A 1 242 ? 7.221 0.303 4.126 1.00 55.03 242 PHE A O 1
ATOM 1938 N N . ILE A 1 243 ? 9.014 0.163 2.801 1.00 56.78 243 ILE A N 1
ATOM 1939 C CA . ILE A 1 243 ? 9.477 1.542 3.019 1.00 56.78 243 ILE A CA 1
ATOM 1940 C C . ILE A 1 243 ? 8.512 2.558 2.407 1.00 56.78 243 ILE A C 1
ATOM 1942 O O . ILE A 1 243 ? 8.277 3.609 2.993 1.00 56.78 243 ILE A O 1
ATOM 1946 N N . VAL A 1 244 ? 7.950 2.256 1.239 1.00 56.31 244 VAL A N 1
ATOM 1947 C CA . VAL A 1 244 ? 7.114 3.210 0.510 1.00 56.31 244 VAL A CA 1
ATOM 1948 C C . VAL A 1 244 ? 5.654 3.160 0.979 1.00 56.31 244 VAL A C 1
ATOM 1950 O O . VAL A 1 244 ? 4.989 4.194 0.991 1.00 56.31 244 VAL A O 1
ATOM 1953 N N . THR A 1 245 ? 5.154 2.002 1.432 1.00 58.53 245 THR A N 1
ATOM 1954 C CA . THR A 1 245 ? 3.761 1.879 1.894 1.00 58.53 245 THR A CA 1
ATOM 1955 C C . THR A 1 245 ? 3.636 1.768 3.410 1.00 58.53 245 THR A C 1
ATOM 1957 O O . THR A 1 245 ? 2.835 2.481 4.002 1.00 58.53 245 THR A O 1
ATOM 1960 N N . VAL A 1 246 ? 4.407 0.905 4.077 1.00 55.53 246 VAL A N 1
ATOM 1961 C CA . VAL A 1 246 ? 4.194 0.577 5.501 1.00 55.53 246 VAL A CA 1
ATOM 1962 C C . VAL A 1 246 ? 4.789 1.633 6.427 1.00 55.53 246 VAL A C 1
ATOM 1964 O O . VAL A 1 246 ? 4.138 2.027 7.393 1.00 55.53 246 VAL A O 1
ATOM 1967 N N . LEU A 1 247 ? 5.989 2.136 6.132 1.00 58.50 247 LEU A N 1
ATOM 1968 C CA . LEU A 1 247 ? 6.659 3.130 6.974 1.00 58.50 247 LEU A CA 1
ATOM 1969 C C . LEU A 1 247 ? 5.869 4.453 7.090 1.00 58.50 247 LEU A C 1
ATOM 1971 O O . LEU A 1 247 ? 5.691 4.909 8.220 1.00 58.50 247 LEU A O 1
ATOM 1975 N N . PRO A 1 248 ? 5.311 5.046 6.013 1.00 58.19 248 PRO A N 1
ATOM 1976 C CA . PRO A 1 248 ? 4.499 6.258 6.129 1.00 58.19 248 PRO A CA 1
ATOM 1977 C C . PRO A 1 248 ? 3.208 6.027 6.917 1.00 58.19 248 PRO A C 1
ATOM 1979 O O . PRO A 1 248 ? 2.837 6.873 7.729 1.00 58.19 248 PRO A O 1
ATOM 1982 N N . ILE A 1 249 ? 2.550 4.873 6.740 1.00 58.66 249 ILE A N 1
ATOM 1983 C CA . ILE A 1 249 ? 1.367 4.493 7.531 1.00 58.66 249 ILE A CA 1
ATOM 1984 C C . ILE A 1 249 ? 1.744 4.379 9.007 1.00 58.66 249 ILE A C 1
ATOM 1986 O O . ILE A 1 249 ? 1.051 4.927 9.857 1.00 58.66 249 ILE A O 1
ATOM 1990 N N . MET A 1 250 ? 2.844 3.690 9.315 1.00 57.53 250 MET A N 1
ATOM 1991 C CA . MET A 1 250 ? 3.292 3.460 10.684 1.00 57.53 250 MET A CA 1
ATOM 1992 C C . MET A 1 250 ? 3.696 4.767 11.365 1.00 57.53 250 MET A C 1
ATOM 1994 O O . MET A 1 250 ? 3.278 5.006 12.490 1.00 57.53 250 MET A O 1
ATOM 1998 N N . LEU A 1 251 ? 4.442 5.641 10.686 1.00 55.97 251 LEU A N 1
ATOM 1999 C CA . LEU A 1 251 ? 4.807 6.961 11.209 1.00 55.97 251 LEU A CA 1
ATOM 2000 C C . LEU A 1 251 ? 3.573 7.839 11.431 1.00 55.97 251 LEU A C 1
ATOM 2002 O O . LEU A 1 251 ? 3.471 8.498 12.462 1.00 55.97 251 LEU A O 1
ATOM 2006 N N . SER A 1 252 ? 2.605 7.798 10.516 1.00 55.72 252 SER A N 1
ATOM 2007 C CA . SER A 1 252 ? 1.362 8.562 10.653 1.00 55.72 252 SER A CA 1
ATOM 2008 C C . SER A 1 252 ? 0.459 8.000 11.760 1.00 55.72 252 SER A C 1
ATOM 2010 O O . SER A 1 252 ? -0.146 8.762 12.507 1.00 55.72 252 SER A O 1
ATOM 2012 N N . ALA A 1 253 ? 0.402 6.676 11.924 1.00 52.66 253 ALA A N 1
ATOM 2013 C CA . ALA A 1 253 ? -0.319 6.013 13.009 1.00 52.66 253 ALA A CA 1
ATOM 2014 C C . ALA A 1 253 ? 0.347 6.264 14.369 1.00 52.66 253 ALA A C 1
AT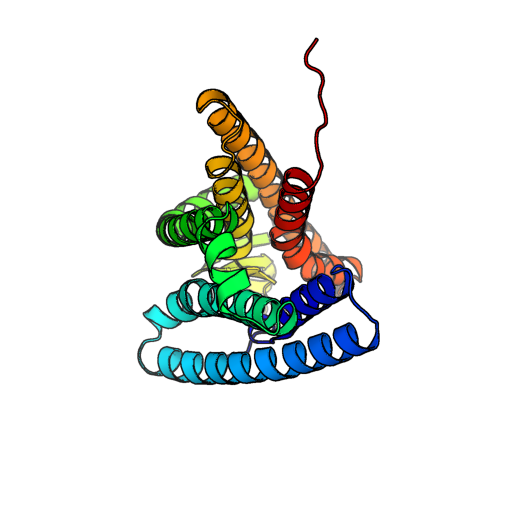OM 2016 O O . ALA A 1 253 ? -0.340 6.570 15.338 1.00 52.66 253 ALA A O 1
ATOM 2017 N N . LEU A 1 254 ? 1.680 6.204 14.443 1.00 51.59 254 LEU A N 1
ATOM 2018 C CA . LEU A 1 254 ? 2.442 6.580 15.634 1.00 51.59 254 LEU A CA 1
ATOM 2019 C C . LEU A 1 254 ? 2.227 8.052 15.979 1.00 51.59 254 LEU A C 1
ATOM 2021 O O . LEU A 1 254 ? 2.060 8.361 17.149 1.00 51.59 254 LEU A O 1
ATOM 2025 N N . TRP A 1 255 ? 2.163 8.945 14.992 1.00 53.16 255 TRP A N 1
ATOM 2026 C CA . TRP A 1 255 ? 1.858 10.358 15.217 1.00 53.16 255 TRP A CA 1
ATOM 2027 C C . TRP A 1 255 ? 0.420 10.584 15.721 1.00 53.16 255 TRP A C 1
ATOM 2029 O O . TRP A 1 255 ? 0.201 11.430 16.583 1.00 53.16 255 TRP A O 1
ATOM 2039 N N . LEU A 1 256 ? -0.551 9.791 15.254 1.00 50.06 256 LEU A N 1
ATOM 2040 C CA . LEU A 1 256 ? -1.937 9.823 15.741 1.00 50.06 256 LEU A CA 1
ATOM 2041 C C . LEU A 1 256 ? -2.104 9.239 17.155 1.00 50.06 256 LEU A C 1
ATOM 2043 O O . LEU A 1 256 ? -2.964 9.694 17.909 1.00 50.06 256 LEU A O 1
ATOM 2047 N N . ILE A 1 257 ? -1.322 8.211 17.499 1.00 45.44 257 ILE A N 1
ATOM 2048 C CA . ILE A 1 257 ? -1.406 7.492 18.780 1.00 45.44 257 ILE A CA 1
ATOM 2049 C C . ILE A 1 257 ? -0.531 8.152 19.848 1.00 45.44 257 ILE A C 1
ATOM 2051 O O . ILE A 1 257 ? -0.895 8.122 21.023 1.00 45.44 257 ILE A O 1
ATOM 2055 N N . ALA A 1 258 ? 0.601 8.755 19.469 1.00 39.97 258 ALA A N 1
ATOM 2056 C CA . ALA A 1 258 ? 1.479 9.457 20.389 1.00 39.97 258 ALA A CA 1
ATOM 2057 C C . ALA A 1 258 ? 0.716 10.649 20.976 1.00 39.97 258 ALA A C 1
ATOM 2059 O O . ALA A 1 258 ? 0.396 11.603 20.258 1.00 39.97 258 ALA A O 1
ATOM 2060 N N . PRO A 1 259 ? 0.421 10.643 22.286 1.00 37.88 259 PRO A N 1
ATOM 2061 C CA . PRO A 1 259 ? -0.087 11.828 22.924 1.00 37.88 259 PRO A CA 1
ATOM 2062 C C . PRO A 1 259 ? 1.097 12.792 22.964 1.00 37.88 259 PRO A C 1
ATOM 2064 O O . PRO A 1 259 ? 1.933 12.714 23.860 1.00 37.88 259 PRO A O 1
ATOM 2067 N N . PHE A 1 260 ? 1.196 13.701 21.993 1.00 41.31 260 PHE A N 1
ATOM 2068 C CA . PHE A 1 260 ? 1.958 14.931 22.178 1.00 41.31 260 PHE A CA 1
ATOM 2069 C C . PHE A 1 260 ? 1.262 15.708 23.303 1.00 41.31 260 PHE A C 1
ATOM 2071 O O . PHE A 1 260 ? 0.428 16.589 23.096 1.00 41.31 260 PHE A O 1
ATOM 2078 N N . GLN A 1 261 ? 1.525 15.281 24.537 1.00 38.53 261 GLN A N 1
ATOM 2079 C CA . GLN A 1 261 ? 1.145 15.972 25.745 1.00 38.53 261 GLN A CA 1
ATOM 2080 C C . GLN A 1 261 ? 1.873 17.312 25.741 1.00 38.53 261 GLN A C 1
ATOM 2082 O O . GLN A 1 261 ? 3.092 17.376 25.846 1.00 38.53 261 GLN A O 1
ATOM 2087 N N . ARG A 1 262 ? 1.062 18.366 25.618 1.00 45.88 262 ARG A N 1
ATOM 2088 C CA . ARG A 1 262 ? 1.179 19.659 26.299 1.00 45.88 262 ARG A CA 1
ATOM 2089 C C . ARG A 1 262 ? 2.595 20.236 26.417 1.00 45.88 262 ARG A C 1
ATOM 2091 O O . ARG A 1 262 ? 3.325 19.930 27.353 1.00 45.88 262 ARG A O 1
ATOM 2098 N N . ARG A 1 263 ? 2.831 21.304 25.661 1.00 33.72 263 ARG A N 1
ATOM 2099 C CA . ARG A 1 263 ? 3.221 22.569 26.294 1.00 33.72 263 ARG A CA 1
ATOM 2100 C C . ARG A 1 263 ? 2.273 23.661 25.821 1.00 33.72 263 ARG A C 1
ATOM 2102 O O . ARG A 1 263 ? 2.499 24.301 24.806 1.00 33.72 263 ARG A O 1
ATOM 2109 N N . GLN A 1 264 ? 1.166 23.801 26.547 1.00 42.62 264 GLN A N 1
ATOM 2110 C CA . GLN A 1 264 ? 0.646 25.136 26.802 1.00 42.62 264 GLN A CA 1
ATOM 2111 C C . GLN A 1 264 ? 1.587 25.732 27.850 1.00 42.62 264 GLN A C 1
ATOM 2113 O O . GLN A 1 264 ? 1.599 25.271 28.992 1.00 42.62 264 GLN A O 1
ATOM 2118 N N . SER A 1 265 ? 2.427 26.662 27.414 1.00 39.75 265 SER A N 1
ATOM 2119 C CA . SER A 1 265 ? 3.011 27.712 28.244 1.00 39.75 265 SER A CA 1
ATOM 2120 C C . SER A 1 265 ? 2.649 29.022 27.578 1.00 39.75 265 SER A C 1
ATOM 2122 O O . SER A 1 265 ? 2.980 29.117 26.372 1.00 39.75 265 SER A O 1
#

pLDDT: mean 73.02, std 12.9, range [33.72, 92.56]

Secondary structure (DSSP, 8-state):
----GGGSSHHHHHHHHHHHHHS---HHHHHHHHHHHHHHHHHHHHHHHHHHHHHHHH-GGGHHHIIIIIIHHHHHHHHHHHHHHHH-S-HHHHHHHHHTSHHHHHHHHHHHHHHHHHHHHHHHHHHHHHHHHTTS-TTEEEEEETTEEEEEEGGGGTSTTSPPEEEEHHHHHHHHHHHHHHHHH-TTS-HHHHHHHHHHHHHHHHHHHHHHHHHHHHHHHHHHHTTS--HHHHHHHHHHHIIIIIHHHHHHHHHHHS-------

Foldseek 3Di:
DDDDPVLDLVVLLVVLLVVLVPDPDDPVLSVVLSVQSVVVSRVLSVVLVVVLVVCCVPPVVCSCVCNPQVSVLVSVVVSVVSSCVSNDVDPVVCVVVVVVDLVVQLSVQLNVLVVVCVVCLVVLCVVLCVVLVVLFDPQWDWDDDDQWTWIDGVVCVVPVPQDIDIDGSCLLRQLLSNQLSLLVSPPPDDPVVSVVSSVVSNVVSSVVVSVLVNVLNVLSVVCVVVVHCPPVNVCSVVCSSCVSHVVSVVVSVCVVPDPPDDDPD

Radius of gyration: 20.89 Å; chains: 1; bounding box: 52×46×57 Å